Protein AF-A0A1I3EDR7-F1 (afdb_monomer_lite)

Radius of gyration: 19.46 Å; chains: 1; bounding box: 58×31×51 Å

Structure (mmCIF, N/CA/C/O backbone):
data_AF-A0A1I3EDR7-F1
#
_entry.id   AF-A0A1I3EDR7-F1
#
loop_
_atom_site.group_PDB
_atom_site.id
_atom_site.type_symbol
_atom_site.label_atom_id
_atom_site.label_alt_id
_atom_site.label_comp_id
_atom_site.label_asym_id
_atom_site.label_entity_id
_atom_site.label_seq_id
_atom_site.pdbx_PDB_ins_code
_atom_site.Cartn_x
_atom_site.Cartn_y
_atom_site.Cartn_z
_atom_site.occupancy
_atom_site.B_iso_or_equiv
_atom_site.auth_seq_id
_atom_site.auth_comp_id
_atom_site.auth_asym_id
_atom_site.auth_atom_id
_atom_site.pdbx_PDB_model_num
ATOM 1 N N . MET A 1 1 ? 21.079 -0.831 -17.944 1.00 84.12 1 MET A N 1
ATOM 2 C CA . MET A 1 1 ? 20.556 -0.040 -16.809 1.00 84.12 1 MET A CA 1
ATOM 3 C C . MET A 1 1 ? 20.987 -0.562 -15.441 1.00 84.12 1 MET A C 1
ATOM 5 O O . MET A 1 1 ? 21.478 0.228 -14.651 1.00 84.12 1 MET A O 1
ATOM 9 N N . GLN A 1 2 ? 20.833 -1.862 -15.149 1.00 81.38 2 GLN A N 1
ATOM 10 C CA . GLN A 1 2 ? 21.024 -2.435 -13.802 1.00 81.38 2 GLN A CA 1
ATOM 11 C C . GLN A 1 2 ? 22.364 -2.116 -13.119 1.00 81.38 2 GLN A C 1
ATOM 13 O O . GLN A 1 2 ? 22.417 -2.096 -11.897 1.00 81.38 2 GLN A O 1
ATOM 18 N N . GLU A 1 3 ? 23.450 -1.895 -13.860 1.00 84.94 3 GLU A N 1
ATOM 19 C CA . GLU A 1 3 ? 24.771 -1.556 -13.300 1.00 84.94 3 GLU A CA 1
ATOM 20 C C . GLU A 1 3 ? 24.940 -0.074 -12.936 1.00 84.94 3 GLU A C 1
ATOM 22 O O . GLU A 1 3 ? 25.808 0.244 -12.134 1.00 84.94 3 GLU A O 1
ATOM 27 N N . ALA A 1 4 ? 24.090 0.806 -13.471 1.00 86.38 4 ALA A N 1
ATOM 28 C CA . ALA A 1 4 ? 24.134 2.253 -13.246 1.00 86.38 4 ALA A CA 1
ATOM 29 C C . ALA A 1 4 ? 22.932 2.780 -12.435 1.00 86.38 4 ALA A C 1
ATOM 31 O O . ALA A 1 4 ? 22.877 3.955 -12.094 1.00 86.38 4 ALA A O 1
ATOM 32 N N . TYR A 1 5 ? 21.929 1.943 -12.154 1.00 83.25 5 TYR A N 1
ATOM 33 C CA . TYR A 1 5 ? 20.747 2.361 -11.397 1.00 83.25 5 TYR A CA 1
ATOM 34 C C . TYR A 1 5 ? 21.042 2.386 -9.885 1.00 83.25 5 TYR A C 1
ATOM 36 O O . TYR A 1 5 ? 21.710 1.465 -9.396 1.00 83.25 5 TYR A O 1
ATOM 44 N N . PRO A 1 6 ? 20.546 3.387 -9.128 1.00 81.69 6 PRO A N 1
ATOM 45 C CA . PRO A 1 6 ? 20.702 3.426 -7.676 1.00 81.69 6 PRO A CA 1
ATOM 46 C C . PRO A 1 6 ? 20.241 2.119 -6.998 1.00 81.69 6 PRO A C 1
ATOM 48 O O . PRO A 1 6 ? 19.341 1.451 -7.504 1.00 81.69 6 PRO A O 1
ATOM 51 N N . PRO A 1 7 ? 20.860 1.718 -5.872 1.00 81.19 7 PRO A N 1
ATOM 52 C CA . PRO A 1 7 ? 21.827 2.472 -5.067 1.00 81.19 7 PRO A CA 1
ATOM 53 C C . PRO A 1 7 ? 23.270 2.434 -5.600 1.00 81.19 7 PRO A C 1
ATOM 55 O O . PRO A 1 7 ? 24.180 2.930 -4.934 1.00 81.19 7 PRO A O 1
ATOM 58 N N . LYS A 1 8 ? 23.515 1.851 -6.784 1.00 84.88 8 LYS A N 1
ATOM 59 C CA . LYS A 1 8 ? 24.852 1.854 -7.391 1.00 84.88 8 LYS A CA 1
ATOM 60 C C . LYS A 1 8 ? 25.277 3.286 -7.705 1.00 84.88 8 LYS A C 1
ATOM 62 O O . LYS A 1 8 ? 24.498 4.076 -8.233 1.00 84.88 8 LYS A O 1
ATOM 67 N N . GLN A 1 9 ? 26.522 3.612 -7.371 1.00 83.50 9 GLN A N 1
ATOM 68 C CA . GLN A 1 9 ? 27.115 4.897 -7.716 1.00 83.50 9 GLN A CA 1
ATOM 69 C C . GLN A 1 9 ? 27.707 4.807 -9.120 1.00 83.50 9 GLN A C 1
ATOM 71 O O . GLN A 1 9 ? 28.580 3.983 -9.384 1.00 83.50 9 GLN A O 1
ATOM 76 N N . SER A 1 10 ? 27.239 5.672 -10.009 1.00 86.12 10 SER A N 1
ATOM 77 C CA . SER A 1 10 ? 27.768 5.844 -11.359 1.00 86.12 10 SER A CA 1
ATOM 78 C C . SER A 1 10 ? 27.900 7.328 -11.648 1.00 86.12 10 SER A C 1
ATOM 80 O O . SER A 1 10 ? 27.078 8.125 -11.187 1.00 86.12 10 SER A O 1
ATOM 82 N N . ASP A 1 11 ? 28.923 7.711 -12.409 1.00 92.06 11 ASP A N 1
ATOM 83 C CA . ASP A 1 11 ? 29.023 9.086 -12.874 1.00 92.06 11 ASP A CA 1
ATOM 84 C C . ASP A 1 11 ? 27.853 9.427 -13.816 1.00 92.06 11 ASP A C 1
ATOM 86 O O . ASP A 1 11 ? 27.177 8.561 -14.388 1.00 92.06 11 ASP A O 1
ATOM 90 N N . ARG A 1 12 ? 27.593 10.728 -13.957 1.00 90.81 12 ARG A N 1
ATOM 91 C CA . ARG A 1 12 ? 26.444 11.248 -14.705 1.00 90.81 12 ARG A CA 1
ATOM 92 C C . ARG A 1 12 ? 26.448 10.820 -16.174 1.00 90.81 12 ARG A C 1
ATOM 94 O O . ARG A 1 12 ? 25.377 10.609 -16.739 1.00 90.81 12 ARG A O 1
ATOM 101 N N . GLU A 1 13 ? 27.618 10.729 -16.798 1.00 94.12 13 GLU A N 1
ATOM 102 C CA . GLU A 1 13 ? 27.743 10.389 -18.214 1.00 94.12 13 GLU A CA 1
ATOM 103 C C . GLU A 1 13 ? 27.466 8.901 -18.439 1.00 94.12 13 GLU A C 1
ATOM 105 O O . GLU A 1 13 ? 26.665 8.547 -19.308 1.00 94.12 13 GLU A O 1
ATOM 110 N N . ALA A 1 14 ? 28.028 8.034 -17.595 1.00 92.19 14 ALA A N 1
ATOM 111 C CA . ALA A 1 14 ? 27.742 6.604 -17.619 1.00 92.19 14 ALA A CA 1
ATOM 112 C C . ALA A 1 14 ? 26.246 6.310 -17.409 1.00 92.19 14 ALA A C 1
ATOM 114 O O . ALA A 1 14 ? 25.665 5.508 -18.149 1.00 92.19 14 ALA A O 1
ATOM 115 N N . LEU A 1 15 ? 25.604 6.993 -16.452 1.00 91.75 15 LEU A N 1
ATOM 116 C CA . LEU A 1 15 ? 24.163 6.879 -16.213 1.00 91.75 15 LEU A CA 1
ATOM 117 C C . LEU A 1 15 ? 23.351 7.331 -17.432 1.00 91.75 15 LEU A C 1
ATOM 119 O O . LEU A 1 15 ? 22.445 6.618 -17.864 1.00 91.75 15 LEU A O 1
ATOM 123 N N . TRP A 1 16 ? 23.692 8.484 -18.014 1.00 93.44 16 TRP A N 1
ATOM 124 C CA . TRP A 1 16 ? 23.011 9.006 -19.198 1.00 93.44 16 TRP A CA 1
ATOM 125 C C . TRP A 1 16 ? 23.094 8.037 -20.381 1.00 93.44 16 TRP A C 1
ATOM 127 O O . TRP A 1 16 ? 22.080 7.714 -20.998 1.00 93.44 16 TRP A O 1
ATOM 137 N N . LEU A 1 17 ? 24.286 7.507 -20.661 1.00 94.69 17 LEU A N 1
ATOM 138 C CA . LEU A 1 17 ? 24.494 6.532 -21.728 1.00 94.69 17 LEU A CA 1
ATOM 139 C C . LEU A 1 17 ? 23.727 5.229 -21.472 1.00 94.69 17 LEU A C 1
ATOM 141 O O . LEU A 1 17 ? 23.157 4.651 -22.400 1.00 94.69 17 LEU A O 1
ATOM 145 N N . ALA A 1 18 ? 23.693 4.756 -20.224 1.00 94.12 18 ALA A N 1
ATOM 146 C CA . ALA A 1 18 ? 22.918 3.579 -19.852 1.00 94.12 18 ALA A CA 1
ATOM 147 C C . ALA A 1 18 ? 21.411 3.805 -20.039 1.00 94.12 18 ALA A C 1
ATOM 149 O O . ALA A 1 18 ? 20.733 2.913 -20.556 1.00 94.12 18 ALA A O 1
ATOM 150 N N . LEU A 1 19 ? 20.900 4.980 -19.664 1.00 93.31 19 LEU A N 1
ATOM 151 C CA . LEU A 1 19 ? 19.498 5.352 -19.833 1.00 93.31 19 LEU A CA 1
ATOM 152 C C . LEU A 1 19 ? 19.125 5.457 -21.314 1.00 93.31 19 LEU A C 1
ATOM 154 O O . LEU A 1 19 ? 18.176 4.806 -21.738 1.00 93.31 19 LEU A O 1
ATOM 158 N N . ALA A 1 20 ? 19.904 6.192 -22.111 1.00 95.62 20 ALA A N 1
ATOM 159 C CA . ALA A 1 20 ? 19.659 6.363 -23.542 1.00 95.62 20 ALA A CA 1
ATOM 160 C C . ALA A 1 20 ? 19.614 5.014 -24.279 1.00 95.62 20 ALA A C 1
ATOM 162 O O . ALA A 1 20 ? 18.681 4.755 -25.038 1.00 95.62 20 ALA A O 1
ATOM 163 N N . ARG A 1 21 ? 20.566 4.111 -23.992 1.00 96.12 21 ARG A N 1
ATOM 164 C CA . ARG A 1 21 ? 20.539 2.740 -24.530 1.00 96.12 21 ARG A CA 1
ATOM 165 C C . ARG A 1 21 ? 19.293 1.975 -24.096 1.00 96.12 21 ARG A C 1
ATOM 167 O O . ARG A 1 21 ? 18.716 1.261 -24.901 1.00 96.12 21 ARG A O 1
ATOM 174 N N . THR A 1 22 ? 18.888 2.111 -22.836 1.00 95.25 22 THR A N 1
ATOM 175 C CA . THR A 1 22 ? 17.715 1.404 -22.301 1.00 95.25 22 THR A CA 1
ATOM 176 C C . THR A 1 22 ? 16.432 1.886 -22.974 1.00 95.25 22 THR A C 1
ATOM 178 O O . THR A 1 22 ? 15.627 1.05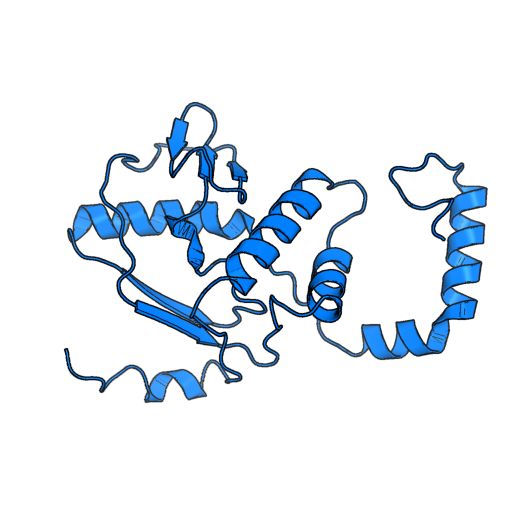7 -23.374 1.00 95.25 22 THR A O 1
ATOM 181 N N . ILE A 1 23 ? 16.266 3.198 -23.163 1.00 95.50 23 ILE A N 1
ATOM 182 C CA . ILE A 1 23 ? 15.095 3.762 -23.845 1.00 95.50 23 ILE A CA 1
ATOM 183 C C . ILE A 1 23 ? 14.992 3.213 -25.270 1.00 95.50 23 ILE A C 1
ATOM 185 O O . ILE A 1 23 ? 13.952 2.684 -25.638 1.00 95.50 23 ILE A O 1
ATOM 189 N N . VAL A 1 24 ? 16.086 3.251 -26.037 1.00 96.88 24 VAL A N 1
ATOM 190 C CA . VAL A 1 24 ? 16.096 2.738 -27.418 1.00 96.88 24 VAL A CA 1
ATOM 191 C C . VAL A 1 24 ? 15.833 1.229 -27.467 1.00 96.88 24 VAL A C 1
ATOM 193 O O . VAL A 1 24 ? 15.040 0.770 -28.282 1.00 96.88 24 VAL A O 1
ATOM 196 N N . SER A 1 25 ? 16.465 0.443 -26.590 1.00 97.38 25 SER A N 1
ATOM 197 C CA . SER A 1 25 ? 16.310 -1.019 -26.581 1.00 97.38 25 SER A CA 1
ATOM 198 C C . SER A 1 25 ? 14.942 -1.502 -26.088 1.00 97.38 25 SER A C 1
ATOM 200 O O . SER A 1 25 ? 14.591 -2.655 -26.331 1.00 97.38 25 SER A O 1
ATOM 202 N N . HIS A 1 26 ? 14.187 -0.659 -25.380 1.00 95.81 26 HIS A N 1
ATOM 203 C CA . HIS A 1 26 ? 12.898 -1.007 -24.776 1.00 95.81 26 HIS A CA 1
ATOM 204 C C . HIS A 1 26 ? 11.757 -0.085 -25.236 1.00 95.81 26 HIS A C 1
ATOM 206 O O . HIS A 1 26 ? 10.751 0.018 -24.539 1.00 95.81 26 HIS A O 1
ATOM 212 N N . ASP A 1 27 ? 11.895 0.556 -26.400 1.00 96.19 27 ASP A N 1
ATOM 213 C CA . ASP A 1 27 ? 10.964 1.573 -26.912 1.00 96.19 27 ASP A CA 1
ATOM 214 C C . ASP A 1 27 ? 9.501 1.103 -26.914 1.00 96.19 27 ASP A C 1
ATOM 216 O O . ASP A 1 27 ? 8.665 1.718 -26.260 1.00 96.19 27 ASP A O 1
ATOM 220 N N . ALA A 1 28 ? 9.209 -0.050 -27.528 1.00 96.38 28 ALA A N 1
ATOM 221 C CA . ALA A 1 28 ? 7.850 -0.600 -27.580 1.00 96.38 28 ALA A CA 1
ATOM 222 C C . ALA A 1 28 ? 7.259 -0.864 -26.182 1.00 96.38 28 ALA A C 1
ATOM 224 O O . ALA A 1 28 ? 6.120 -0.504 -25.908 1.00 96.38 28 ALA A O 1
ATOM 225 N N . PHE A 1 29 ? 8.053 -1.432 -25.267 1.00 93.88 29 PHE A N 1
ATOM 226 C CA . PHE A 1 29 ? 7.605 -1.670 -23.893 1.00 93.88 29 PHE A CA 1
ATOM 227 C C . PHE A 1 29 ? 7.302 -0.359 -23.163 1.00 93.88 29 PHE A C 1
ATOM 229 O O . PHE A 1 29 ? 6.289 -0.259 -22.479 1.00 93.88 29 PHE A O 1
ATOM 236 N N . LEU A 1 30 ? 8.184 0.638 -23.283 1.00 94.00 30 LEU A N 1
ATOM 237 C CA . LEU A 1 30 ? 8.003 1.931 -22.627 1.00 94.00 30 LEU A CA 1
ATOM 238 C C . LEU A 1 30 ? 6.810 2.685 -23.214 1.00 94.00 30 LEU A C 1
ATOM 240 O O . LEU A 1 30 ? 6.052 3.277 -22.453 1.00 94.00 30 LEU A O 1
ATOM 244 N N . HIS A 1 31 ? 6.621 2.630 -24.531 1.00 93.69 31 HIS A N 1
ATOM 245 C CA . HIS A 1 31 ? 5.466 3.203 -25.211 1.00 93.69 31 HIS A CA 1
ATOM 246 C C . HIS A 1 31 ? 4.158 2.616 -24.669 1.00 93.69 31 HIS A C 1
ATOM 248 O O . HIS A 1 31 ? 3.335 3.360 -24.140 1.00 93.69 31 HIS A O 1
ATOM 254 N N . ASP A 1 32 ? 4.022 1.287 -24.690 1.00 93.00 32 ASP A N 1
ATOM 255 C CA . ASP A 1 32 ? 2.831 0.592 -24.191 1.00 93.00 32 ASP A CA 1
ATOM 256 C C . ASP A 1 32 ? 2.609 0.837 -22.689 1.00 93.00 32 ASP A C 1
ATOM 258 O O . ASP A 1 32 ? 1.481 0.965 -22.215 1.00 93.00 32 ASP A O 1
ATOM 262 N N . TYR A 1 33 ? 3.690 0.909 -21.906 1.00 91.00 33 TYR A N 1
ATOM 263 C CA . TYR A 1 33 ? 3.607 1.169 -20.471 1.00 91.00 33 TYR A CA 1
ATOM 264 C C . TYR A 1 33 ? 3.071 2.575 -20.168 1.00 91.00 33 TYR A C 1
ATOM 266 O O . TYR A 1 33 ? 2.249 2.744 -19.260 1.00 91.00 33 TYR A O 1
ATOM 274 N N . LEU A 1 34 ? 3.523 3.574 -20.933 1.00 91.31 34 LEU A N 1
ATOM 275 C CA . LEU A 1 34 ? 3.137 4.979 -20.790 1.00 91.31 34 LEU A CA 1
ATOM 276 C C . LEU A 1 34 ? 1.719 5.281 -21.300 1.00 91.31 34 LEU A C 1
ATOM 278 O O . LEU A 1 34 ? 1.200 6.352 -20.993 1.00 91.31 34 LEU A O 1
ATOM 282 N N . ASP A 1 35 ? 1.078 4.348 -22.008 1.00 91.44 35 ASP A N 1
ATOM 283 C CA . ASP A 1 35 ? -0.315 4.472 -22.467 1.00 91.44 35 ASP A CA 1
ATOM 284 C C . ASP A 1 35 ? -1.345 4.265 -21.333 1.00 91.44 35 ASP A C 1
ATOM 286 O O . ASP A 1 35 ? -2.546 4.477 -21.495 1.00 91.44 35 ASP A O 1
ATOM 290 N N . SER A 1 36 ? -0.883 3.876 -20.138 1.00 86.75 36 SER A N 1
ATOM 291 C CA . SER A 1 36 ? -1.725 3.711 -18.950 1.00 86.75 36 SER A CA 1
ATOM 292 C C . SER A 1 36 ? -1.561 4.852 -17.942 1.00 86.75 36 SER A C 1
ATOM 294 O O . SER A 1 36 ? -0.461 5.356 -17.703 1.00 86.75 36 SER A O 1
ATOM 296 N N . ALA A 1 37 ? -2.669 5.253 -17.310 1.00 88.38 37 ALA A N 1
ATOM 297 C CA . ALA A 1 37 ? -2.650 6.280 -16.273 1.00 88.38 37 ALA A CA 1
ATOM 298 C C . ALA A 1 37 ? -1.830 5.822 -15.045 1.00 88.38 37 ALA A C 1
ATOM 300 O O . ALA A 1 37 ? -1.979 4.676 -14.609 1.00 88.38 37 ALA A O 1
ATOM 301 N N . PRO A 1 38 ? -1.012 6.699 -14.430 1.00 88.81 38 PRO A N 1
ATOM 302 C CA . PRO A 1 38 ? -0.258 6.345 -13.231 1.00 88.81 38 PRO A CA 1
ATOM 303 C C . PRO A 1 38 ? -1.154 5.945 -12.051 1.00 88.81 38 PRO A C 1
ATOM 305 O O . PRO A 1 38 ? -2.090 6.664 -11.702 1.00 88.81 38 PRO A O 1
ATOM 308 N N . GLN A 1 39 ? -0.802 4.855 -11.365 1.00 88.69 39 GLN A N 1
ATOM 309 C CA . GLN A 1 39 ? -1.467 4.401 -10.137 1.00 88.69 39 GLN A CA 1
ATOM 310 C C . GLN A 1 39 ? -0.481 4.419 -8.960 1.00 88.69 39 GLN A C 1
ATOM 312 O O . GLN A 1 39 ? 0.291 3.489 -8.738 1.00 88.69 39 GLN A O 1
ATOM 317 N N . THR A 1 40 ? -0.499 5.516 -8.198 1.00 80.06 40 THR A N 1
ATOM 318 C CA . THR A 1 40 ? 0.418 5.760 -7.071 1.00 80.06 40 THR A CA 1
ATOM 319 C C . THR A 1 40 ? -0.238 5.361 -5.742 1.00 80.06 40 THR A C 1
ATOM 321 O O . THR A 1 40 ? -0.843 6.176 -5.032 1.00 80.06 40 THR A O 1
ATOM 324 N N . ASN A 1 41 ? -0.169 4.072 -5.403 1.00 86.25 41 ASN A N 1
ATOM 325 C CA . ASN A 1 41 ? -0.751 3.538 -4.170 1.00 86.25 41 ASN A CA 1
ATOM 326 C C . ASN A 1 41 ? 0.120 3.868 -2.934 1.00 86.25 41 ASN A C 1
ATOM 328 O O . ASN A 1 41 ? 0.874 3.037 -2.441 1.00 86.25 41 ASN A O 1
ATOM 332 N N . GLU A 1 42 ? 0.084 5.125 -2.470 1.00 94.00 42 GLU A N 1
ATOM 333 C CA . GLU A 1 42 ? 0.893 5.610 -1.341 1.00 94.00 42 GLU A CA 1
ATOM 334 C C . GLU A 1 42 ? 0.412 5.038 0.001 1.00 94.00 42 GLU A C 1
ATOM 336 O O . GLU A 1 42 ? -0.561 5.527 0.579 1.00 94.00 42 GLU A O 1
ATOM 341 N N . VAL A 1 43 ? 1.155 4.063 0.529 1.00 97.25 43 VAL A N 1
ATOM 342 C CA . VAL A 1 43 ? 0.866 3.372 1.799 1.00 97.25 43 VAL A CA 1
ATOM 343 C C . VAL A 1 43 ? 0.862 4.324 3.000 1.00 97.25 43 VAL A C 1
ATOM 345 O O . VAL A 1 43 ? 0.070 4.158 3.924 1.00 97.25 43 VAL A O 1
ATOM 348 N N . ARG A 1 44 ? 1.677 5.391 3.002 1.00 95.38 44 ARG A N 1
ATOM 349 C CA . ARG A 1 44 ? 1.718 6.333 4.141 1.00 95.38 44 ARG A CA 1
ATOM 350 C C . ARG A 1 44 ? 0.435 7.149 4.313 1.00 95.38 44 ARG A C 1
ATOM 352 O O . ARG A 1 44 ? 0.247 7.743 5.374 1.00 95.38 44 ARG A O 1
ATOM 359 N N . ARG A 1 45 ? -0.494 7.139 3.342 1.00 95.31 45 ARG A N 1
ATOM 360 C CA . ARG A 1 45 ? -1.852 7.689 3.545 1.00 95.31 45 ARG A CA 1
ATOM 361 C C . ARG A 1 45 ? -2.561 7.015 4.721 1.00 95.31 45 ARG A C 1
ATOM 363 O O . ARG A 1 45 ? -3.357 7.665 5.399 1.00 95.31 45 ARG A O 1
ATOM 370 N N . SER A 1 46 ? -2.190 5.775 5.033 1.00 97.00 46 SER A N 1
ATOM 371 C CA . SER A 1 46 ? -2.654 5.051 6.213 1.00 97.00 46 SER A CA 1
ATOM 372 C C . SER A 1 46 ? -2.400 5.789 7.539 1.00 97.00 46 SER A C 1
ATOM 374 O O . SER A 1 46 ? -3.194 5.637 8.459 1.00 97.00 46 SER A O 1
ATOM 376 N N . SER A 1 47 ? -1.398 6.678 7.654 1.00 94.81 47 SER A N 1
ATOM 377 C CA . SER A 1 47 ? -1.231 7.515 8.861 1.00 94.81 47 SER A CA 1
ATOM 378 C C . SER A 1 47 ? -2.423 8.443 9.106 1.00 94.81 47 SER A C 1
ATOM 380 O O . SER A 1 47 ? -2.859 8.609 10.245 1.00 94.81 47 SER A O 1
ATOM 382 N N . ALA A 1 48 ? -2.979 9.035 8.046 1.00 93.50 48 ALA A N 1
ATOM 383 C CA . ALA A 1 48 ? -4.167 9.877 8.154 1.00 93.50 48 ALA A CA 1
ATOM 384 C C . ALA A 1 48 ? -5.422 9.035 8.438 1.00 93.50 48 ALA A C 1
ATOM 386 O O . ALA A 1 48 ? -6.253 9.436 9.256 1.00 93.50 48 ALA A O 1
ATOM 387 N N . LEU A 1 49 ? -5.526 7.852 7.816 1.00 96.06 49 LEU A N 1
ATOM 388 C CA . LEU A 1 49 ? -6.619 6.904 8.061 1.00 96.06 49 LEU A CA 1
ATOM 389 C C . LEU A 1 49 ? -6.633 6.423 9.513 1.00 96.06 49 LEU A C 1
ATOM 391 O O . LEU A 1 49 ? -7.692 6.427 10.135 1.00 96.06 49 LEU A O 1
ATOM 395 N N . LEU A 1 50 ? -5.466 6.107 10.086 1.00 96.44 50 LEU A N 1
ATOM 396 C CA . LEU A 1 50 ? -5.324 5.777 11.503 1.00 96.44 50 LEU A CA 1
ATOM 397 C C . LEU A 1 50 ? -5.865 6.904 12.385 1.00 96.44 50 LEU A C 1
ATOM 399 O O . LEU A 1 50 ? -6.670 6.659 13.283 1.00 96.44 50 LEU A O 1
ATOM 403 N N . GLY A 1 51 ? -5.451 8.143 12.110 1.00 95.06 51 GLY A N 1
ATOM 404 C CA . GLY A 1 51 ? -5.903 9.311 12.857 1.00 95.06 51 GLY A CA 1
ATOM 405 C C . GLY A 1 51 ? -7.419 9.487 12.833 1.00 95.06 51 GLY A C 1
ATOM 406 O O . GLY A 1 51 ? -8.046 9.593 13.889 1.00 95.06 51 GLY A O 1
ATOM 407 N N . GLY A 1 52 ? -8.013 9.472 11.637 1.00 95.31 52 GLY A N 1
ATOM 408 C CA . GLY A 1 52 ? -9.463 9.565 11.464 1.00 95.31 52 GLY A CA 1
ATOM 409 C C . GLY A 1 52 ? -10.206 8.392 12.105 1.00 95.31 52 GLY A C 1
ATOM 410 O O . GLY A 1 52 ? -11.187 8.598 12.818 1.00 95.31 52 GLY A O 1
ATOM 411 N N . GLY A 1 53 ? -9.700 7.171 11.925 1.00 96.88 53 GLY A N 1
ATOM 412 C CA . GLY A 1 53 ? -10.272 5.953 12.487 1.00 96.88 53 GLY A CA 1
ATOM 413 C C . GLY A 1 53 ? -10.312 5.967 14.013 1.00 96.88 53 GLY A C 1
ATOM 414 O O . GLY A 1 53 ? -11.354 5.674 14.591 1.00 96.88 53 GLY A O 1
ATOM 415 N N . LEU A 1 54 ? -9.228 6.386 14.674 1.00 96.81 54 LEU A N 1
ATOM 416 C CA . LEU A 1 54 ? -9.181 6.522 16.135 1.00 96.81 54 LEU A CA 1
ATOM 417 C C . LEU A 1 54 ? -10.144 7.598 16.656 1.00 96.81 54 LEU A C 1
ATOM 419 O O . LEU A 1 54 ? -10.745 7.420 17.714 1.00 96.81 54 LEU A O 1
ATOM 423 N N . ILE A 1 55 ? -10.308 8.709 15.929 1.00 95.94 55 ILE A N 1
ATOM 424 C CA . ILE A 1 55 ? -11.268 9.762 16.294 1.00 95.94 55 ILE A CA 1
ATOM 425 C C . ILE A 1 55 ? -12.701 9.220 16.231 1.00 95.94 55 ILE A C 1
ATOM 427 O O . ILE A 1 55 ? -13.448 9.375 17.195 1.00 95.94 55 ILE A O 1
ATOM 431 N N . ILE A 1 56 ? -13.063 8.544 15.137 1.00 96.62 56 ILE A N 1
ATOM 432 C CA . ILE A 1 56 ? -14.396 7.956 14.943 1.00 96.62 56 ILE A CA 1
ATOM 433 C C . ILE A 1 56 ? -14.653 6.852 15.978 1.00 96.62 56 ILE A C 1
ATOM 435 O O . ILE A 1 56 ? -15.683 6.861 16.648 1.00 96.62 56 ILE A O 1
ATOM 439 N N . ALA A 1 57 ? -13.707 5.928 16.161 1.00 96.94 57 ALA A N 1
ATOM 440 C CA . ALA A 1 57 ? -13.841 4.833 17.118 1.00 96.94 57 ALA A CA 1
ATOM 441 C C . ALA A 1 57 ? -13.999 5.342 18.557 1.00 96.94 57 ALA A C 1
ATOM 443 O O . ALA A 1 57 ? -14.788 4.794 19.321 1.00 96.94 57 ALA A O 1
ATOM 444 N N . ARG A 1 58 ? -13.304 6.426 18.924 1.00 95.88 58 ARG A N 1
ATOM 445 C CA . ARG A 1 58 ? -13.459 7.063 20.236 1.00 95.88 58 ARG A CA 1
ATOM 446 C C . ARG A 1 58 ? -14.849 7.664 20.423 1.00 95.88 58 ARG A C 1
ATOM 448 O O . ARG A 1 58 ? -15.385 7.580 21.523 1.00 95.88 58 ARG A O 1
ATOM 455 N N . GLU A 1 59 ? -15.373 8.320 19.393 1.00 96.94 59 GLU A N 1
ATOM 456 C CA . GLU A 1 59 ? -16.660 9.014 19.459 1.00 96.94 59 GLU A CA 1
ATOM 457 C C . GLU A 1 59 ? -17.825 8.027 19.573 1.00 96.94 59 GLU A C 1
ATOM 459 O O . GLU A 1 59 ? -18.725 8.218 20.387 1.00 96.94 59 GLU A O 1
ATOM 464 N N . PHE A 1 60 ? -17.792 6.948 18.788 1.00 97.12 60 PHE A N 1
ATOM 465 C CA . PHE A 1 60 ? -18.931 6.036 18.665 1.00 97.12 60 PHE A CA 1
ATOM 466 C C . PHE A 1 60 ? -18.761 4.711 19.411 1.00 97.12 60 PHE A C 1
ATOM 468 O O . PHE A 1 60 ? -19.755 4.053 19.700 1.00 97.12 60 PHE A O 1
ATOM 475 N N . GLY A 1 61 ? -17.530 4.287 19.715 1.00 96.38 61 GLY A N 1
ATOM 476 C CA . GLY A 1 61 ? -17.261 2.994 20.355 1.00 96.38 61 GLY A CA 1
ATOM 477 C C . GLY A 1 61 ? -17.626 1.780 19.491 1.00 96.38 61 GLY A C 1
ATOM 478 O O . GLY A 1 61 ? -17.851 0.697 20.028 1.00 96.38 61 GLY A O 1
ATOM 479 N N . LEU A 1 62 ? -17.716 1.952 18.167 1.00 96.75 62 LEU A N 1
ATOM 480 C CA . LEU A 1 62 ? -18.134 0.922 17.213 1.00 96.75 62 LEU A CA 1
ATOM 481 C C . LEU A 1 62 ? -17.007 0.567 16.229 1.00 96.75 62 LEU A C 1
ATOM 483 O O . LEU A 1 62 ? -16.210 1.441 15.876 1.00 96.75 62 LEU A O 1
ATOM 487 N N . PRO A 1 63 ? -16.956 -0.684 15.730 1.00 97.19 63 PRO A N 1
ATOM 488 C CA . PRO A 1 63 ? -16.077 -1.049 14.624 1.00 97.19 63 PRO A CA 1
ATOM 489 C C . PRO A 1 63 ? -16.394 -0.263 13.346 1.00 97.19 63 PRO A C 1
ATOM 491 O O . PRO A 1 63 ? -17.553 0.020 13.045 1.00 97.19 63 PRO A O 1
ATOM 494 N N . LEU A 1 64 ? -15.368 0.020 12.547 1.00 97.06 64 LEU A N 1
ATOM 495 C CA . LEU A 1 64 ? -15.513 0.701 11.264 1.00 97.06 64 LEU A CA 1
ATOM 496 C C . LEU A 1 64 ? -15.987 -0.255 10.158 1.00 97.06 64 LEU A C 1
ATOM 498 O O . LEU A 1 64 ? -15.644 -1.441 10.136 1.00 97.06 64 LEU A O 1
ATOM 502 N N . SER A 1 65 ? -16.723 0.296 9.194 1.00 95.62 65 SER A N 1
ATOM 503 C CA . SER A 1 65 ? -16.992 -0.322 7.894 1.00 95.62 65 SER A CA 1
ATOM 504 C C . SER A 1 65 ? -16.338 0.538 6.817 1.00 95.62 65 SER A C 1
ATOM 506 O O . SER A 1 65 ? -16.664 1.718 6.703 1.00 95.62 65 SER A O 1
ATOM 508 N N . LEU A 1 66 ? -15.401 -0.031 6.058 1.00 94.56 66 LEU A N 1
ATOM 509 C CA . LEU A 1 66 ? -14.583 0.704 5.093 1.00 94.56 66 LEU A CA 1
ATOM 510 C C . LEU A 1 66 ? -15.058 0.483 3.656 1.00 94.56 66 LEU A C 1
ATOM 512 O O . LEU A 1 66 ? -15.303 -0.656 3.250 1.00 94.56 66 LEU A O 1
ATOM 516 N N . LEU A 1 67 ? -15.101 1.582 2.900 1.00 93.69 67 LEU A N 1
ATOM 517 C CA . LEU A 1 67 ? -15.099 1.604 1.441 1.00 93.69 67 LEU A CA 1
ATOM 518 C C . LEU A 1 67 ? -13.892 2.398 0.969 1.00 93.69 67 LEU A C 1
ATOM 520 O O . LEU A 1 67 ? -13.806 3.591 1.263 1.00 93.69 67 LEU A O 1
ATOM 524 N N . GLU A 1 68 ? -13.003 1.775 0.209 1.00 94.38 68 GLU A N 1
ATOM 525 C CA . GLU A 1 68 ? -11.947 2.502 -0.495 1.00 94.38 68 GLU A CA 1
ATOM 526 C C . GLU A 1 68 ? -12.265 2.557 -1.991 1.00 94.38 68 GLU A C 1
ATOM 528 O O . GLU A 1 68 ? -12.363 1.527 -2.653 1.00 94.38 68 GLU A O 1
ATOM 533 N N . ILE A 1 69 ? -12.457 3.766 -2.518 1.00 93.75 69 ILE A N 1
ATOM 534 C CA . ILE A 1 69 ? -12.699 4.014 -3.943 1.00 93.75 69 ILE A CA 1
ATOM 535 C C . ILE A 1 69 ? -11.378 4.429 -4.586 1.00 93.75 69 ILE A C 1
ATOM 537 O O . ILE A 1 69 ? -10.708 5.328 -4.078 1.00 93.75 69 ILE A O 1
ATOM 541 N N . GLY A 1 70 ? -11.028 3.812 -5.713 1.00 93.25 70 GLY A N 1
ATOM 542 C CA . GLY A 1 70 ? -9.715 3.998 -6.333 1.00 93.25 70 GLY A CA 1
ATOM 543 C C . GLY A 1 70 ? -8.610 3.322 -5.520 1.00 93.25 70 GLY A C 1
ATOM 544 O O . GLY A 1 70 ? -7.531 3.887 -5.338 1.00 93.25 70 GLY A O 1
ATOM 545 N N . ALA A 1 71 ? -8.909 2.145 -4.963 1.00 95.31 71 ALA A N 1
ATOM 546 C CA . ALA A 1 71 ? -8.031 1.457 -4.022 1.00 95.31 71 ALA A CA 1
ATOM 547 C C . ALA A 1 71 ? -6.772 0.862 -4.676 1.00 95.31 71 ALA A C 1
ATOM 549 O O . ALA A 1 71 ? -5.858 0.426 -3.970 1.00 95.31 71 ALA A O 1
ATOM 550 N N . SER A 1 72 ? -6.690 0.832 -6.010 1.00 96.00 72 SER A N 1
ATOM 551 C CA . SER A 1 72 ? -5.593 0.232 -6.768 1.00 96.00 72 SER A CA 1
ATOM 552 C C . SER A 1 72 ? -5.331 -1.216 -6.313 1.00 96.00 72 SER A C 1
ATOM 554 O O . SER A 1 72 ? -6.186 -2.074 -6.507 1.00 96.00 72 SER A O 1
ATOM 556 N N . ALA A 1 73 ? -4.182 -1.492 -5.688 1.00 96.44 73 ALA A N 1
ATOM 557 C CA . ALA A 1 73 ? -3.828 -2.796 -5.107 1.00 96.44 73 ALA A CA 1
ATOM 558 C C . ALA A 1 73 ? -4.387 -3.046 -3.684 1.00 96.44 73 ALA A C 1
ATOM 560 O O . ALA A 1 73 ? -4.070 -4.052 -3.059 1.00 96.44 73 ALA A O 1
ATOM 561 N N . GLY A 1 74 ? -5.174 -2.122 -3.125 1.00 96.69 74 GLY A N 1
ATOM 562 C CA . GLY A 1 74 ? -5.792 -2.259 -1.800 1.00 96.69 74 GLY A CA 1
ATOM 563 C C . GLY A 1 74 ? -4.825 -2.139 -0.616 1.00 96.69 74 GLY A C 1
ATOM 564 O O . GLY A 1 74 ? -5.134 -2.614 0.476 1.00 96.69 74 GLY A O 1
ATOM 565 N N . LEU A 1 75 ? -3.660 -1.507 -0.802 1.00 97.88 75 LEU A N 1
ATOM 566 C CA . LEU A 1 75 ? -2.590 -1.455 0.205 1.00 97.88 75 LEU A CA 1
ATOM 567 C C . LEU A 1 75 ? -2.940 -0.648 1.467 1.00 97.88 75 LEU A C 1
ATOM 569 O O . LEU A 1 75 ? -2.231 -0.762 2.459 1.00 97.88 75 LEU A O 1
ATOM 573 N N . ASN A 1 76 ? -4.001 0.164 1.469 1.00 97.75 76 ASN A N 1
ATOM 574 C CA . ASN A 1 76 ? -4.439 0.913 2.657 1.00 97.75 76 ASN A CA 1
ATOM 575 C C . ASN A 1 76 ? -5.621 0.250 3.394 1.00 97.75 76 ASN A C 1
ATOM 577 O O . ASN A 1 76 ? -5.997 0.700 4.476 1.00 97.75 76 ASN A O 1
ATOM 581 N N . LEU A 1 77 ? -6.177 -0.855 2.879 1.00 97.31 77 LEU A N 1
ATOM 582 C CA . LEU A 1 77 ? -7.331 -1.536 3.487 1.00 97.31 77 LEU A CA 1
ATOM 583 C C . LEU A 1 77 ? -7.032 -2.166 4.852 1.00 97.31 77 LEU A C 1
ATOM 585 O O . LEU A 1 77 ? -7.954 -2.425 5.626 1.00 97.31 77 LEU A O 1
ATOM 589 N N . GLY A 1 78 ? -5.757 -2.434 5.130 1.00 96.56 78 GLY A N 1
ATOM 590 C CA . GLY A 1 78 ? -5.275 -2.953 6.406 1.00 96.56 78 GLY A CA 1
ATOM 591 C C . GLY A 1 78 ? -4.700 -1.893 7.335 1.00 96.56 78 GLY A C 1
ATOM 592 O O . GLY A 1 78 ? -3.918 -2.256 8.208 1.00 96.56 78 GLY A O 1
ATOM 593 N N . PHE A 1 79 ? -5.008 -0.603 7.143 1.00 97.81 79 PHE A N 1
ATOM 594 C CA . PHE A 1 79 ? -4.333 0.476 7.871 1.00 97.81 79 PHE A CA 1
ATOM 595 C C . PHE A 1 79 ? -4.319 0.256 9.393 1.00 97.81 79 PHE A C 1
ATOM 597 O O . PHE A 1 79 ? -3.314 0.517 10.044 1.00 97.81 79 PHE A O 1
ATOM 604 N N . GLU A 1 80 ? -5.386 -0.261 9.997 1.00 97.00 80 GLU A N 1
ATOM 605 C CA . GLU A 1 80 ? -5.459 -0.475 11.445 1.00 97.00 80 GLU A CA 1
ATOM 606 C C . GLU A 1 80 ? -4.576 -1.626 11.959 1.00 97.00 80 GLU A C 1
ATOM 608 O O . GLU A 1 80 ? -4.384 -1.739 13.170 1.00 97.00 80 GLU A O 1
ATOM 613 N N . GLN A 1 81 ? -4.048 -2.463 11.061 1.00 97.25 81 GLN A N 1
ATOM 614 C CA . GLN A 1 81 ? -3.172 -3.602 11.358 1.00 97.25 81 GLN A CA 1
ATOM 615 C C . GLN A 1 81 ? -1.683 -3.305 11.137 1.00 97.25 81 GLN A C 1
ATOM 617 O O . GLN A 1 81 ? -0.846 -4.134 11.484 1.00 97.25 81 GLN A O 1
ATOM 622 N N . TYR A 1 82 ? -1.336 -2.136 10.597 1.00 98.06 82 TYR A N 1
ATOM 623 C CA . TYR A 1 82 ? 0.060 -1.737 10.404 1.00 98.06 82 TYR A CA 1
ATOM 624 C C . TYR A 1 82 ? 0.704 -1.225 11.693 1.00 98.06 82 TYR A C 1
ATOM 626 O O . TYR A 1 82 ? 0.020 -0.818 12.637 1.00 98.06 82 TYR A O 1
ATOM 634 N N . HIS A 1 83 ? 2.037 -1.215 11.716 1.00 98.00 83 HIS A N 1
ATOM 635 C CA . HIS A 1 83 ? 2.803 -0.554 12.764 1.00 98.00 83 HIS A CA 1
ATOM 636 C C . HIS A 1 83 ? 3.083 0.896 12.379 1.00 98.00 83 HIS A C 1
ATOM 638 O O . HIS A 1 83 ? 3.435 1.195 11.237 1.00 98.00 83 HIS A O 1
ATOM 644 N N . TYR A 1 84 ? 2.962 1.799 13.347 1.00 97.00 84 TYR A N 1
ATOM 645 C CA . TYR A 1 84 ? 3.174 3.224 13.148 1.00 97.00 84 TYR A CA 1
ATOM 646 C C . TYR A 1 84 ? 4.167 3.768 14.158 1.00 97.00 84 TYR A C 1
ATOM 648 O O . TYR A 1 84 ? 3.958 3.644 15.363 1.00 97.00 84 TYR A O 1
ATOM 656 N N . GLU A 1 85 ? 5.174 4.472 13.653 1.00 95.19 85 GLU A N 1
ATOM 657 C CA . GLU A 1 85 ? 6.070 5.321 14.434 1.00 95.19 85 GLU A CA 1
ATOM 658 C C . GLU A 1 85 ? 5.671 6.783 14.170 1.00 95.19 85 GLU A C 1
ATOM 660 O O . GLU A 1 85 ? 5.894 7.321 13.083 1.00 95.19 85 GLU A O 1
ATOM 665 N N . LEU A 1 86 ? 5.029 7.422 15.151 1.00 92.62 86 LEU A N 1
ATOM 666 C CA . LEU A 1 86 ? 4.386 8.739 15.048 1.00 92.62 86 LEU A CA 1
ATOM 667 C C . LEU A 1 86 ? 5.201 9.827 15.767 1.00 92.62 86 LEU A C 1
ATOM 669 O O . LEU A 1 86 ? 4.670 10.616 16.552 1.00 92.62 86 LEU A O 1
ATOM 673 N N . GLY A 1 87 ? 6.516 9.842 15.551 1.00 89.06 87 GLY A N 1
ATOM 674 C CA . GLY A 1 87 ? 7.451 10.680 16.302 1.00 89.06 87 GLY A CA 1
ATOM 675 C C . GLY A 1 87 ? 7.778 10.061 17.661 1.00 89.06 87 GLY A C 1
ATOM 676 O O . GLY A 1 87 ? 8.504 9.078 17.732 1.00 89.06 87 GLY A O 1
ATOM 677 N N . THR A 1 88 ? 7.258 10.628 18.751 1.00 88.31 88 THR A N 1
ATOM 678 C CA . THR A 1 88 ? 7.509 10.131 20.122 1.00 88.31 88 THR A CA 1
ATOM 679 C C . THR A 1 88 ? 6.518 9.064 20.585 1.00 88.31 88 THR A C 1
ATOM 681 O O . THR A 1 88 ? 6.612 8.583 21.713 1.00 88.31 88 THR A O 1
ATOM 684 N N . ALA A 1 89 ? 5.555 8.706 19.738 1.00 91.44 89 ALA A N 1
ATOM 685 C CA . ALA A 1 89 ? 4.514 7.737 20.037 1.00 91.44 89 ALA A CA 1
ATOM 686 C C . ALA A 1 89 ? 4.475 6.628 18.982 1.00 91.44 89 ALA A C 1
ATOM 688 O O . ALA A 1 89 ? 4.971 6.805 17.870 1.00 91.44 89 ALA A O 1
ATOM 689 N N . ALA A 1 90 ? 3.853 5.501 19.321 1.00 93.94 90 ALA A N 1
ATOM 690 C CA . ALA A 1 90 ? 3.680 4.378 18.410 1.00 93.94 90 ALA A CA 1
ATOM 691 C C . ALA A 1 90 ? 2.275 3.774 18.521 1.00 93.94 90 ALA A C 1
ATOM 693 O O . ALA A 1 90 ? 1.607 3.916 19.549 1.00 93.94 90 ALA A O 1
ATOM 694 N N . TYR A 1 91 ? 1.834 3.109 17.455 1.00 96.00 91 TYR A N 1
ATOM 695 C CA . TYR A 1 91 ? 0.561 2.389 17.388 1.00 96.00 91 TYR A CA 1
ATOM 696 C C . TYR A 1 91 ? 0.723 1.080 16.602 1.00 96.00 91 TYR A C 1
ATOM 698 O O . TYR A 1 91 ? 1.552 0.995 15.697 1.00 96.00 91 TYR A O 1
ATOM 706 N N . GLY A 1 92 ? -0.101 0.080 16.920 1.00 95.56 92 GLY A N 1
ATOM 707 C CA . GLY A 1 92 ? -0.127 -1.209 16.225 1.00 95.56 92 GLY A CA 1
ATOM 708 C C . GLY A 1 92 ? 0.848 -2.234 16.805 1.00 95.56 92 GLY A C 1
ATOM 709 O O . GLY A 1 92 ? 1.587 -1.951 17.749 1.00 95.56 92 GLY A O 1
ATOM 710 N N . GLN A 1 93 ? 0.825 -3.445 16.247 1.00 92.69 93 GLN A N 1
ATOM 711 C CA . GLN A 1 93 ? 1.688 -4.541 16.690 1.00 92.69 93 GLN A CA 1
ATOM 712 C C . GLN A 1 93 ? 3.130 -4.314 16.230 1.00 92.69 93 GLN A C 1
ATOM 714 O O . GLN A 1 93 ? 3.362 -3.934 15.086 1.00 92.69 93 GLN A O 1
ATOM 719 N N . ALA A 1 94 ? 4.098 -4.543 17.118 1.00 91.38 94 ALA A N 1
ATOM 720 C CA . ALA A 1 94 ? 5.512 -4.286 16.834 1.00 91.38 94 ALA A CA 1
ATOM 721 C C . ALA A 1 94 ? 6.127 -5.263 15.811 1.00 91.38 94 ALA A C 1
ATOM 723 O O . ALA A 1 94 ? 7.195 -4.985 15.276 1.00 91.38 94 ALA A O 1
ATOM 724 N N . ASP A 1 95 ? 5.475 -6.398 15.552 1.00 93.25 95 ASP A N 1
ATOM 725 C CA . ASP A 1 95 ? 5.900 -7.429 14.601 1.00 93.25 95 ASP A CA 1
ATOM 726 C C . ASP A 1 95 ? 5.270 -7.278 13.204 1.00 93.25 95 ASP A C 1
ATOM 728 O O . ASP A 1 95 ? 5.577 -8.065 12.308 1.00 93.25 95 ASP A O 1
ATOM 732 N N . SER A 1 96 ? 4.429 -6.260 12.979 1.00 95.81 96 SER A N 1
ATOM 733 C CA . SER A 1 96 ? 3.926 -5.956 11.636 1.00 95.81 96 SER A CA 1
ATOM 734 C C . SER A 1 96 ? 5.084 -5.585 10.709 1.00 95.81 96 SER A C 1
ATOM 736 O O . SER A 1 96 ? 5.798 -4.610 10.945 1.00 95.81 96 SER A O 1
ATOM 738 N N . ALA A 1 97 ? 5.212 -6.312 9.597 1.00 96.12 97 ALA A N 1
ATOM 739 C CA . ALA A 1 97 ? 6.195 -6.020 8.554 1.00 96.12 97 ALA A CA 1
ATOM 740 C C . ALA A 1 97 ? 5.956 -4.654 7.882 1.00 96.12 97 ALA A C 1
ATOM 742 O O . ALA A 1 97 ? 6.898 -4.017 7.412 1.00 96.12 97 ALA A O 1
ATOM 743 N N . VAL A 1 98 ? 4.705 -4.177 7.857 1.00 98.31 98 VAL A N 1
ATOM 744 C CA . VAL A 1 98 ? 4.373 -2.839 7.357 1.00 98.31 98 VAL A CA 1
ATOM 745 C C . VAL A 1 98 ? 4.610 -1.829 8.473 1.00 98.31 98 VAL A C 1
ATOM 747 O O . VAL A 1 98 ? 3.823 -1.745 9.421 1.00 98.31 98 VAL A O 1
ATOM 750 N N . VAL A 1 99 ? 5.699 -1.070 8.353 1.00 98.06 99 VAL A N 1
ATOM 751 C CA . VAL A 1 99 ? 6.084 -0.022 9.303 1.00 98.06 99 VAL A CA 1
ATOM 752 C C . VAL A 1 99 ? 5.967 1.344 8.642 1.00 98.06 99 VAL A C 1
ATOM 754 O O . VAL A 1 99 ? 6.698 1.669 7.710 1.00 98.06 99 VAL A O 1
ATOM 757 N N . ILE A 1 100 ? 5.070 2.180 9.157 1.00 97.00 100 ILE A N 1
ATOM 758 C CA . ILE A 1 100 ? 4.835 3.530 8.656 1.00 97.00 100 ILE A CA 1
ATOM 759 C C . ILE A 1 100 ? 5.423 4.547 9.628 1.00 97.00 100 ILE A C 1
ATOM 761 O O . ILE A 1 100 ? 4.940 4.732 10.744 1.00 97.00 100 ILE A O 1
ATOM 765 N N . ARG A 1 101 ? 6.452 5.258 9.168 1.00 94.75 101 ARG A N 1
ATOM 766 C CA . ARG A 1 101 ? 7.082 6.353 9.911 1.00 94.75 101 ARG A CA 1
ATOM 767 C C . ARG A 1 101 ? 6.491 7.686 9.478 1.00 94.75 101 ARG A C 1
ATOM 769 O O . ARG A 1 101 ? 6.537 8.024 8.294 1.00 94.75 101 ARG A O 1
ATOM 776 N N . SER A 1 102 ? 5.954 8.444 10.427 1.00 90.81 102 SER A N 1
ATOM 777 C CA . SER A 1 102 ? 5.363 9.758 10.179 1.00 90.81 102 SER A CA 1
ATOM 778 C C . SER A 1 102 ? 5.694 10.728 11.307 1.00 90.81 102 SER A C 1
ATOM 780 O O . SER A 1 102 ? 5.511 10.429 12.483 1.00 90.81 102 SER A O 1
ATOM 782 N N . GLU A 1 103 ? 6.104 11.945 10.956 1.00 89.69 103 GLU A N 1
ATOM 783 C CA . GLU A 1 103 ? 6.209 13.040 11.919 1.00 89.69 103 GLU A CA 1
ATOM 784 C C . GLU A 1 103 ? 4.796 13.577 12.204 1.00 89.69 103 GLU A C 1
ATOM 786 O O . GLU A 1 103 ? 4.270 14.406 11.459 1.00 89.69 103 GLU A O 1
ATOM 791 N N . TRP A 1 104 ? 4.132 13.060 13.243 1.00 87.75 104 TRP A N 1
ATOM 792 C CA . TRP A 1 104 ? 2.802 13.545 13.615 1.00 87.75 104 TRP A CA 1
ATOM 793 C C . TRP A 1 104 ? 2.889 14.974 14.151 1.00 87.75 104 TRP A C 1
ATOM 795 O O . TRP A 1 104 ? 3.623 15.256 15.098 1.00 87.75 104 TRP A O 1
ATOM 805 N N . ARG A 1 105 ? 2.106 15.881 13.563 1.00 87.06 105 ARG A N 1
ATOM 806 C CA . ARG A 1 105 ? 2.042 17.289 13.969 1.00 87.06 105 ARG A CA 1
ATOM 807 C C . ARG A 1 105 ? 0.678 17.600 14.574 1.00 87.06 105 ARG A C 1
ATOM 809 O O . ARG A 1 105 ? -0.353 17.255 14.006 1.00 87.06 105 ARG A O 1
ATOM 816 N N . GLY A 1 106 ? 0.684 18.292 15.712 1.00 84.19 106 GLY A N 1
ATOM 817 C CA . GLY A 1 106 ? -0.514 18.565 16.510 1.00 84.19 106 GLY A CA 1
ATOM 818 C C . GLY A 1 106 ? -0.729 17.536 17.621 1.00 84.19 106 GLY A C 1
ATOM 819 O O . GLY A 1 106 ? 0.117 16.678 17.866 1.00 84.19 106 GLY A O 1
ATOM 820 N N . GLY A 1 107 ? -1.858 17.637 18.327 1.00 80.50 107 GLY A N 1
ATOM 821 C CA . GLY A 1 107 ? -2.204 16.670 19.369 1.00 80.50 107 GLY A CA 1
ATOM 822 C C . GLY A 1 107 ? -2.411 15.279 18.756 1.00 80.50 107 GLY A C 1
ATOM 823 O O . GLY A 1 107 ? -3.210 15.166 17.821 1.00 80.50 107 GLY A O 1
ATOM 824 N N . PRO A 1 108 ? -1.716 14.225 19.221 1.00 74.25 108 PRO A N 1
ATOM 825 C CA . PRO A 1 108 ? -1.964 12.879 18.726 1.00 74.25 108 PRO A CA 1
ATOM 826 C C . PRO A 1 108 ? -3.389 12.437 19.098 1.00 74.25 108 PRO A C 1
ATOM 828 O O . PRO A 1 108 ? -3.877 12.792 20.181 1.00 74.25 108 PRO A O 1
ATOM 831 N N . PRO A 1 109 ? -4.078 11.656 18.242 1.00 79.81 109 PRO A N 1
ATOM 832 C CA . PRO A 1 109 ? -5.313 10.997 18.643 1.00 79.81 109 PRO A CA 1
ATOM 833 C C . PRO A 1 109 ? -5.030 10.112 19.861 1.00 79.81 109 PRO A C 1
ATOM 835 O O . PRO A 1 109 ? -3.887 9.734 20.130 1.00 79.81 109 PRO A O 1
ATOM 838 N N . LYS A 1 110 ? -6.067 9.758 20.625 1.00 91.69 110 LYS A N 1
ATOM 839 C CA . LYS A 1 110 ? -5.893 8.846 21.761 1.00 91.69 110 LYS A CA 1
ATOM 840 C C . LYS A 1 110 ? -5.514 7.455 21.242 1.00 91.69 110 LYS A C 1
ATOM 842 O O . LYS A 1 110 ? -6.399 6.659 20.955 1.00 91.69 110 LYS A O 1
ATOM 847 N N . LEU A 1 111 ? -4.215 7.167 21.143 1.00 93.81 111 LEU A N 1
ATOM 848 C CA . LEU A 1 111 ? -3.676 5.933 20.551 1.00 93.81 111 LEU A CA 1
ATOM 849 C C . LEU A 1 111 ? -4.112 4.655 21.283 1.00 93.81 111 LEU A C 1
ATOM 851 O O . LEU A 1 111 ? -4.141 3.593 20.682 1.00 93.81 111 LEU A O 1
ATOM 855 N N . ALA A 1 112 ? -4.504 4.760 22.556 1.00 94.50 112 ALA A N 1
ATOM 856 C CA . ALA A 1 112 ? -5.071 3.651 23.328 1.00 94.50 112 ALA A CA 1
ATOM 857 C C . ALA A 1 112 ? -6.556 3.360 23.016 1.00 94.50 112 ALA A C 1
ATOM 859 O O . ALA A 1 112 ? -7.155 2.500 23.656 1.00 94.50 112 ALA A O 1
ATOM 860 N N . THR A 1 113 ? -7.181 4.097 22.091 1.00 96.19 113 THR A N 1
ATOM 861 C CA . THR A 1 113 ? -8.572 3.846 21.684 1.00 96.19 113 THR A CA 1
ATOM 862 C C . THR A 1 113 ? -8.650 2.500 20.961 1.00 96.19 113 THR A C 1
ATOM 864 O O . THR A 1 113 ? -7.924 2.319 19.983 1.00 96.19 113 THR A O 1
ATOM 867 N N . PRO A 1 114 ? -9.529 1.570 21.382 1.00 96.00 114 PRO A N 1
ATOM 868 C CA . PRO A 1 114 ? -9.771 0.345 20.630 1.00 96.00 114 PRO A CA 1
ATOM 869 C C . PRO A 1 114 ? -10.268 0.671 19.221 1.00 96.00 114 PRO A C 1
ATOM 871 O O . PRO A 1 114 ? -11.281 1.349 19.058 1.00 96.00 114 PRO A O 1
ATOM 874 N N . LEU A 1 115 ? -9.559 0.179 18.209 1.00 97.38 115 LEU A N 1
ATOM 875 C CA . LEU A 1 115 ? -9.907 0.349 16.805 1.00 97.38 115 LEU A CA 1
ATOM 876 C C . LEU A 1 115 ? -10.057 -1.029 16.167 1.00 97.38 115 LEU A C 1
ATOM 878 O O . LEU A 1 115 ? -9.150 -1.855 16.219 1.00 97.38 115 LEU A O 1
ATOM 882 N N . ALA A 1 116 ? -11.214 -1.266 15.563 1.00 96.88 116 ALA A N 1
ATOM 883 C CA . ALA A 1 116 ? -11.509 -2.485 14.831 1.00 96.88 116 ALA A CA 1
ATOM 884 C C . ALA A 1 116 ? -12.226 -2.134 13.530 1.00 96.88 116 ALA A C 1
ATOM 886 O O . ALA A 1 116 ? -12.982 -1.165 13.468 1.00 96.88 116 ALA A O 1
ATOM 887 N N . VAL A 1 117 ? -12.023 -2.954 12.504 1.00 97.12 117 VAL A N 1
ATOM 888 C CA . VAL A 1 117 ? -12.717 -2.844 11.221 1.00 97.12 117 VAL A CA 1
ATOM 889 C C . VAL A 1 117 ? -13.508 -4.130 11.004 1.00 97.12 117 VAL A C 1
ATOM 891 O O . VAL A 1 117 ? -12.931 -5.208 10.853 1.00 97.12 117 VAL A O 1
ATOM 894 N N . ALA A 1 118 ? -14.836 -4.015 11.001 1.00 96.31 118 ALA A N 1
ATOM 895 C CA . ALA A 1 118 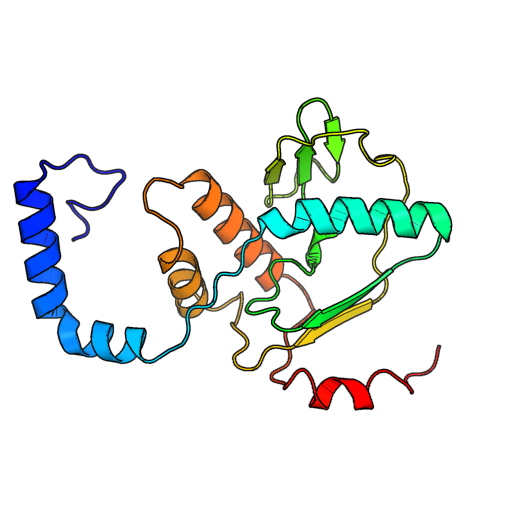? -15.749 -5.147 10.859 1.00 96.31 118 ALA A CA 1
ATOM 896 C C . ALA A 1 118 ? -15.964 -5.553 9.398 1.00 96.31 118 ALA A C 1
ATOM 898 O O . ALA A 1 118 ? -16.175 -6.729 9.106 1.00 96.31 118 ALA A O 1
ATOM 899 N N . ARG A 1 119 ? -15.937 -4.589 8.470 1.00 94.38 119 ARG A N 1
ATOM 900 C CA . ARG A 1 119 ? -16.165 -4.831 7.040 1.00 94.38 119 ARG A CA 1
ATOM 901 C C . ARG A 1 119 ? -15.204 -3.996 6.204 1.00 94.38 119 ARG A C 1
ATOM 903 O O . ARG A 1 119 ? -14.952 -2.836 6.519 1.00 94.38 119 ARG A O 1
ATOM 910 N N . ARG A 1 120 ? -14.684 -4.604 5.137 1.00 94.88 120 ARG A N 1
ATOM 911 C CA . ARG A 1 120 ? -13.826 -3.960 4.136 1.00 94.88 120 ARG A CA 1
ATOM 912 C C . ARG A 1 120 ? -14.393 -4.239 2.753 1.00 94.88 120 ARG A C 1
ATOM 914 O O . ARG A 1 120 ? -14.728 -5.385 2.436 1.00 94.88 120 ARG A O 1
ATOM 921 N N . ARG A 1 121 ? -14.515 -3.183 1.963 1.00 93.50 121 ARG A N 1
ATOM 922 C CA . ARG A 1 121 ? -14.847 -3.204 0.542 1.00 93.50 121 ARG A CA 1
ATOM 923 C C . ARG A 1 121 ? -13.948 -2.203 -0.160 1.00 93.50 121 ARG A C 1
ATOM 925 O O . ARG A 1 121 ? -13.559 -1.195 0.431 1.00 93.50 121 ARG A O 1
ATOM 932 N N . ALA A 1 122 ? -13.618 -2.496 -1.403 1.00 94.50 122 ALA A N 1
ATOM 933 C CA . ALA A 1 122 ? -12.735 -1.664 -2.188 1.00 94.50 122 ALA A CA 1
ATOM 934 C C . ALA A 1 122 ? -13.072 -1.809 -3.660 1.00 94.50 122 ALA A C 1
ATOM 936 O O . ALA A 1 122 ? -13.354 -2.922 -4.101 1.00 94.50 122 ALA A O 1
ATOM 937 N N . CYS A 1 123 ? -12.983 -0.716 -4.406 1.00 94.50 123 CYS A N 1
ATOM 938 C CA . CYS A 1 123 ? -13.107 -0.749 -5.851 1.00 94.50 123 CYS A CA 1
ATOM 939 C C . CYS A 1 123 ? -12.051 0.112 -6.542 1.00 94.50 123 CYS A C 1
ATOM 941 O O . CYS A 1 123 ? -11.509 1.059 -5.966 1.00 94.50 123 CYS A O 1
ATOM 943 N N . ASP A 1 124 ? -11.774 -0.218 -7.796 1.00 94.00 124 ASP A N 1
ATOM 944 C CA . ASP A 1 124 ? -10.957 0.576 -8.706 1.00 94.00 124 ASP A CA 1
ATOM 945 C C . ASP A 1 124 ? -11.413 0.331 -10.155 1.00 94.00 124 ASP A C 1
ATOM 947 O O . ASP A 1 124 ? -11.951 -0.730 -10.468 1.00 94.00 124 ASP A O 1
ATOM 951 N N . LEU A 1 125 ? -11.181 1.286 -11.059 1.00 93.25 125 LEU A N 1
ATOM 952 C CA . LEU A 1 125 ? -11.438 1.088 -12.492 1.00 93.25 125 LEU A CA 1
ATOM 953 C C . LEU A 1 125 ? -10.485 0.043 -13.093 1.00 93.25 125 LEU A C 1
ATOM 955 O O . LEU A 1 125 ? -10.870 -0.723 -13.978 1.00 93.25 125 LEU A O 1
ATOM 959 N N . ASN A 1 126 ? -9.246 0.021 -12.599 1.00 93.12 126 ASN A N 1
ATOM 960 C CA . ASN A 1 126 ? -8.171 -0.870 -13.013 1.00 93.12 126 ASN A CA 1
ATOM 961 C C . ASN A 1 126 ? -7.513 -1.460 -11.753 1.00 93.12 126 ASN A C 1
ATOM 963 O O . ASN A 1 126 ? -6.406 -1.044 -11.391 1.00 93.12 126 ASN A O 1
ATOM 967 N N . PRO A 1 127 ? -8.195 -2.373 -11.033 1.00 95.50 127 PRO A N 1
ATOM 968 C CA . PRO A 1 127 ? -7.652 -2.946 -9.810 1.00 95.50 127 PRO A CA 1
ATOM 969 C C . PRO A 1 127 ? -6.353 -3.691 -10.108 1.00 95.50 127 PRO A C 1
ATOM 971 O O . PRO A 1 127 ? -6.228 -4.372 -11.127 1.00 95.50 127 PRO A O 1
ATOM 974 N N . LEU A 1 128 ? -5.391 -3.545 -9.203 1.00 95.94 128 LEU A N 1
ATOM 975 C CA . LEU A 1 128 ? -4.113 -4.241 -9.272 1.00 95.94 128 LEU A CA 1
ATOM 976 C C . LEU A 1 128 ? -4.148 -5.454 -8.344 1.00 95.94 128 LEU A C 1
ATOM 978 O O . LEU A 1 128 ? -4.713 -5.394 -7.250 1.00 95.94 128 LEU A O 1
ATOM 982 N N . ASP A 1 129 ? -3.525 -6.548 -8.761 1.00 96.81 129 ASP A N 1
ATOM 983 C CA . ASP A 1 129 ? -3.416 -7.747 -7.942 1.00 96.81 129 ASP A CA 1
ATOM 984 C C . ASP A 1 129 ? -2.189 -7.646 -7.028 1.00 96.81 129 ASP A C 1
ATOM 986 O O . ASP A 1 129 ? -1.047 -7.606 -7.485 1.00 96.81 129 ASP A O 1
ATOM 990 N N . ALA A 1 130 ? -2.410 -7.634 -5.712 1.00 96.88 130 ALA A N 1
ATOM 991 C CA . ALA A 1 130 ? -1.322 -7.577 -4.740 1.00 96.88 130 ALA A CA 1
ATOM 992 C C . ALA A 1 130 ? -0.396 -8.813 -4.781 1.00 96.88 130 ALA A C 1
ATOM 994 O O . ALA A 1 130 ? 0.754 -8.743 -4.346 1.00 96.88 130 ALA A O 1
ATOM 995 N N . SER A 1 131 ? -0.871 -9.939 -5.321 1.00 97.00 131 SER A N 1
ATOM 996 C CA . SER A 1 131 ? -0.075 -11.155 -5.514 1.00 97.00 131 SER A CA 1
ATOM 997 C C . SER A 1 131 ? 0.687 -11.194 -6.848 1.00 97.00 131 SER A C 1
ATOM 999 O O . SER A 1 131 ? 1.493 -12.097 -7.068 1.00 97.00 131 SER A O 1
ATOM 1001 N N . SER A 1 132 ? 0.471 -10.211 -7.729 1.00 97.44 132 SER A N 1
ATOM 1002 C CA . SER A 1 132 ? 1.123 -10.113 -9.037 1.00 97.44 132 SER A CA 1
ATOM 1003 C C . SER A 1 132 ? 2.443 -9.351 -8.945 1.00 97.44 132 SER A C 1
ATOM 1005 O O . SER A 1 132 ? 2.477 -8.146 -8.682 1.00 97.44 132 SER A O 1
ATOM 1007 N N . ASP A 1 133 ? 3.546 -10.028 -9.270 1.00 97.06 133 ASP A N 1
ATOM 1008 C CA . ASP A 1 133 ? 4.864 -9.391 -9.374 1.00 97.06 133 ASP A CA 1
ATOM 1009 C C . ASP A 1 133 ? 4.865 -8.252 -1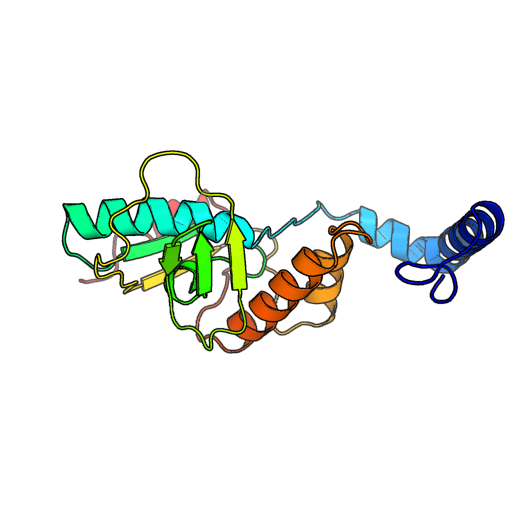0.397 1.00 97.06 133 ASP A C 1
ATOM 1011 O O . ASP A 1 133 ? 5.500 -7.220 -10.188 1.00 97.06 133 ASP A O 1
ATOM 1015 N N . ARG A 1 134 ? 4.116 -8.398 -11.496 1.00 95.00 134 ARG A N 1
ATOM 1016 C CA . ARG A 1 134 ? 4.001 -7.355 -12.523 1.00 95.00 134 ARG A CA 1
ATOM 1017 C C . ARG A 1 134 ? 3.356 -6.090 -11.960 1.00 95.00 134 ARG A C 1
ATOM 1019 O O . ARG A 1 134 ? 3.850 -4.992 -12.218 1.00 95.00 134 ARG A O 1
ATOM 1026 N N . ASP A 1 135 ? 2.278 -6.239 -11.199 1.00 95.75 135 ASP A N 1
ATOM 1027 C CA . ASP A 1 135 ? 1.545 -5.103 -10.639 1.00 95.75 135 ASP A CA 1
ATOM 1028 C C . ASP A 1 135 ? 2.323 -4.450 -9.495 1.00 95.75 135 ASP A C 1
ATOM 1030 O O . ASP A 1 135 ? 2.376 -3.220 -9.404 1.00 95.75 135 ASP A O 1
ATOM 1034 N N . ARG A 1 136 ? 3.029 -5.259 -8.695 1.00 96.88 136 ARG A N 1
ATOM 1035 C CA . ARG A 1 136 ? 4.005 -4.773 -7.716 1.00 96.88 136 ARG A CA 1
ATOM 1036 C C . ARG A 1 136 ? 5.076 -3.918 -8.382 1.00 96.88 136 ARG A C 1
ATOM 1038 O O . ARG A 1 136 ? 5.256 -2.764 -8.000 1.00 96.88 136 ARG A O 1
ATOM 1045 N N . GLN A 1 137 ? 5.753 -4.443 -9.406 1.00 94.25 137 GLN A N 1
ATOM 1046 C CA . GLN A 1 137 ? 6.802 -3.705 -10.118 1.00 94.25 137 GLN A CA 1
ATOM 1047 C C . GLN A 1 137 ? 6.267 -2.417 -10.754 1.00 94.25 137 GLN A C 1
ATOM 1049 O O . GLN A 1 137 ? 6.944 -1.388 -10.724 1.00 94.25 137 GLN A O 1
ATOM 1054 N N . ARG A 1 138 ? 5.027 -2.432 -11.259 1.00 93.75 138 ARG A N 1
ATOM 1055 C CA . ARG A 1 138 ? 4.356 -1.226 -11.753 1.00 93.75 138 ARG A CA 1
ATOM 1056 C C . ARG A 1 138 ? 4.238 -0.160 -10.665 1.00 93.75 138 ARG A C 1
ATOM 1058 O O . ARG A 1 138 ? 4.677 0.966 -10.887 1.00 93.75 138 ARG A O 1
ATOM 1065 N N . VAL A 1 139 ? 3.707 -0.491 -9.488 1.00 95.25 139 VAL A N 1
ATOM 1066 C CA . VAL A 1 139 ? 3.569 0.490 -8.395 1.00 95.25 139 VAL A CA 1
ATOM 1067 C C . VAL A 1 139 ? 4.933 0.989 -7.913 1.00 95.25 139 VAL A C 1
ATOM 1069 O O . VAL A 1 139 ? 5.105 2.194 -7.719 1.00 95.25 139 VAL A O 1
ATOM 1072 N N . LEU A 1 140 ? 5.916 0.094 -7.782 1.00 94.81 140 LEU A N 1
ATOM 1073 C CA . LEU A 1 140 ? 7.277 0.457 -7.376 1.00 94.81 140 LEU A CA 1
ATOM 1074 C C . LEU A 1 140 ? 7.969 1.385 -8.383 1.00 94.81 140 LEU A C 1
ATOM 1076 O O . LEU A 1 140 ? 8.726 2.261 -7.973 1.00 94.81 140 LEU A O 1
ATOM 1080 N N . SER A 1 141 ? 7.668 1.273 -9.681 1.00 92.94 141 SER A N 1
ATOM 1081 C CA . SER A 1 141 ? 8.240 2.151 -10.716 1.00 92.94 141 SER A CA 1
ATOM 1082 C C . SER A 1 141 ? 7.870 3.635 -10.553 1.00 92.94 141 SER A C 1
ATOM 1084 O O . SER A 1 141 ? 8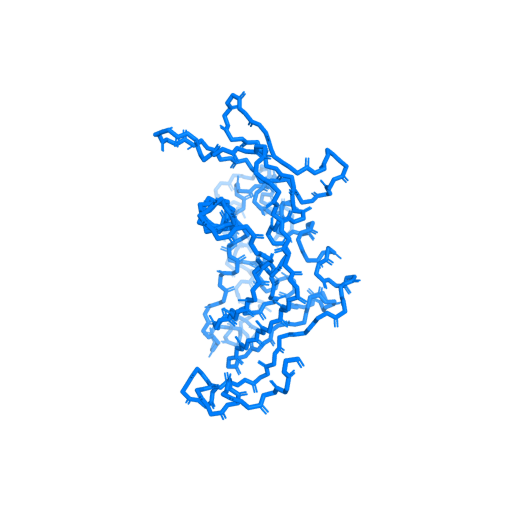.554 4.501 -11.096 1.00 92.94 141 SER A O 1
ATOM 1086 N N . TYR A 1 142 ? 6.812 3.942 -9.792 1.00 93.62 142 TYR A N 1
ATOM 1087 C CA . TYR A 1 142 ? 6.399 5.314 -9.476 1.00 93.62 142 TYR A CA 1
ATOM 1088 C C . TYR A 1 142 ? 7.038 5.861 -8.187 1.00 93.62 142 TYR A C 1
ATOM 1090 O O . TYR A 1 142 ? 6.692 6.957 -7.728 1.00 93.62 142 TYR A O 1
ATOM 1098 N N . ILE A 1 143 ? 7.950 5.105 -7.574 1.00 93.81 143 ILE A N 1
ATOM 1099 C CA . ILE A 1 143 ? 8.743 5.530 -6.425 1.00 93.81 143 ILE A CA 1
ATOM 1100 C C . ILE A 1 143 ? 10.121 5.964 -6.922 1.00 93.81 143 ILE A C 1
ATOM 1102 O O . ILE A 1 143 ? 10.763 5.278 -7.714 1.00 93.81 143 ILE A O 1
ATOM 1106 N N . TRP A 1 144 ? 10.579 7.126 -6.457 1.00 91.50 144 TRP A N 1
ATOM 1107 C CA . TRP A 1 144 ? 11.901 7.619 -6.821 1.00 91.50 144 TRP A CA 1
ATOM 1108 C C . TRP A 1 144 ? 13.003 6.696 -6.275 1.00 91.50 144 TRP A C 1
ATOM 1110 O O . TRP A 1 144 ? 12.868 6.182 -5.161 1.00 91.50 144 TRP A O 1
ATOM 1120 N N . PRO A 1 145 ? 14.106 6.502 -7.019 1.00 86.69 145 PRO A N 1
ATOM 1121 C CA . PRO A 1 145 ? 15.161 5.551 -6.659 1.00 86.69 145 PRO A CA 1
ATOM 1122 C C . PRO A 1 145 ? 15.860 5.838 -5.320 1.00 86.69 145 PRO A C 1
ATOM 1124 O O . PRO A 1 145 ? 16.452 4.940 -4.731 1.00 86.69 145 PRO A O 1
ATOM 1127 N N . ASP A 1 146 ? 15.820 7.077 -4.837 1.00 88.50 146 ASP A N 1
ATOM 1128 C CA . ASP A 1 146 ? 16.384 7.512 -3.556 1.00 88.50 146 ASP A CA 1
ATOM 1129 C C . ASP A 1 146 ? 15.439 7.278 -2.363 1.00 88.50 146 ASP A C 1
ATOM 1131 O O . ASP A 1 146 ? 15.821 7.479 -1.211 1.00 88.50 146 ASP A O 1
ATOM 1135 N N . GLN A 1 147 ? 14.210 6.813 -2.605 1.00 92.44 147 GLN A N 1
ATOM 1136 C CA . GLN A 1 147 ? 13.198 6.571 -1.577 1.00 92.44 147 GLN A CA 1
ATOM 1137 C C . GLN A 1 147 ? 13.159 5.098 -1.139 1.00 92.44 147 GLN A C 1
ATOM 1139 O O . GLN A 1 147 ? 12.083 4.500 -1.089 1.00 92.44 147 GLN A O 1
ATOM 1144 N N . SER A 1 148 ? 14.306 4.507 -0.784 1.00 92.62 148 SER A N 1
ATOM 1145 C CA . SER A 1 148 ? 14.402 3.081 -0.407 1.00 92.62 148 SER A CA 1
ATOM 1146 C C . SER A 1 148 ? 13.428 2.685 0.708 1.00 92.62 148 SER A C 1
ATOM 1148 O O . SER A 1 148 ? 12.697 1.713 0.567 1.00 92.62 148 SER A O 1
ATOM 1150 N N . ALA A 1 149 ? 13.298 3.506 1.754 1.00 93.12 149 ALA A N 1
ATOM 1151 C CA . ALA A 1 149 ? 12.347 3.256 2.840 1.00 93.12 149 ALA A CA 1
ATOM 1152 C C . ALA A 1 149 ? 10.882 3.197 2.356 1.00 93.12 149 ALA A C 1
ATOM 1154 O O . ALA A 1 149 ? 10.055 2.476 2.915 1.00 93.12 149 ALA A O 1
ATOM 1155 N N . ARG A 1 150 ? 10.539 3.959 1.306 1.00 94.75 150 ARG A N 1
ATOM 1156 C CA . ARG A 1 150 ? 9.205 3.926 0.692 1.00 94.75 150 ARG A CA 1
ATOM 1157 C C . ARG A 1 150 ? 9.015 2.659 -0.138 1.00 94.75 150 ARG A C 1
ATOM 1159 O O . ARG A 1 150 ? 7.921 2.103 -0.098 1.00 94.75 150 ARG A O 1
ATOM 1166 N N . VAL A 1 151 ? 10.051 2.207 -0.851 1.00 95.56 151 VAL A N 1
ATOM 1167 C CA . VAL A 1 151 ? 10.053 0.915 -1.561 1.00 95.56 151 VAL A CA 1
ATOM 1168 C C . VAL A 1 151 ? 9.817 -0.218 -0.567 1.00 95.56 151 VAL A C 1
ATOM 1170 O O . VAL A 1 151 ? 8.825 -0.923 -0.708 1.00 95.56 151 VAL A O 1
ATOM 1173 N N . GLU A 1 152 ? 10.620 -0.297 0.497 1.00 95.88 152 GLU A N 1
ATOM 1174 C CA . GLU A 1 152 ? 10.512 -1.323 1.546 1.00 95.88 152 GLU A CA 1
ATOM 1175 C C . GLU A 1 152 ? 9.108 -1.363 2.171 1.00 95.88 152 GLU A C 1
ATOM 1177 O O . GLU A 1 152 ? 8.485 -2.418 2.267 1.00 95.88 152 GLU A O 1
ATOM 1182 N N . THR A 1 153 ? 8.563 -0.195 2.539 1.00 97.56 153 THR A N 1
ATOM 1183 C CA . THR A 1 153 ? 7.205 -0.102 3.110 1.00 97.56 153 THR A CA 1
ATOM 1184 C C . THR A 1 153 ? 6.140 -0.564 2.111 1.00 97.56 153 THR A C 1
ATOM 1186 O O . THR A 1 153 ? 5.157 -1.197 2.494 1.00 97.56 153 THR A O 1
ATOM 1189 N N . THR A 1 154 ? 6.315 -0.243 0.826 1.00 97.69 154 THR A N 1
ATOM 1190 C CA . THR A 1 154 ? 5.366 -0.614 -0.232 1.00 97.69 154 THR A CA 1
ATOM 1191 C C . THR A 1 154 ? 5.416 -2.112 -0.511 1.00 97.69 154 THR A C 1
ATOM 1193 O O . THR A 1 154 ? 4.366 -2.739 -0.601 1.00 97.69 154 THR A O 1
ATOM 1196 N N . GLU A 1 155 ? 6.608 -2.706 -0.587 1.00 97.81 155 GLU A N 1
ATOM 1197 C CA . GLU A 1 155 ? 6.785 -4.153 -0.744 1.00 97.81 155 GLU A CA 1
ATOM 1198 C C . GLU A 1 155 ? 6.164 -4.927 0.420 1.00 97.81 155 GLU A C 1
ATOM 1200 O O . GLU A 1 155 ? 5.378 -5.845 0.186 1.00 97.81 155 GLU A O 1
ATOM 1205 N N . ALA A 1 156 ? 6.414 -4.499 1.660 1.00 98.38 156 ALA A N 1
ATOM 1206 C CA . ALA A 1 156 ? 5.798 -5.108 2.835 1.00 98.38 156 ALA A CA 1
ATOM 1207 C C . ALA A 1 156 ? 4.263 -5.007 2.801 1.00 98.38 156 ALA A C 1
ATOM 1209 O O . ALA A 1 156 ? 3.565 -5.948 3.181 1.00 98.38 156 ALA A O 1
ATOM 1210 N N . ALA A 1 157 ? 3.715 -3.880 2.332 1.00 98.25 157 ALA A N 1
ATOM 1211 C CA . ALA A 1 157 ? 2.270 -3.710 2.202 1.00 98.25 157 ALA A CA 1
ATOM 1212 C C . ALA A 1 157 ? 1.672 -4.612 1.115 1.00 98.25 157 ALA A C 1
ATOM 1214 O O . ALA A 1 157 ? 0.561 -5.112 1.290 1.00 98.25 157 ALA A O 1
ATOM 1215 N N . PHE A 1 158 ? 2.394 -4.848 0.016 1.00 98.19 158 PHE A N 1
ATOM 1216 C CA . PHE A 1 158 ? 1.992 -5.824 -0.995 1.00 98.19 158 PHE A CA 1
ATOM 1217 C C . PHE A 1 158 ? 1.978 -7.247 -0.425 1.00 98.19 158 PHE A C 1
ATOM 1219 O O . PHE A 1 158 ? 0.998 -7.960 -0.625 1.00 98.19 158 PHE A O 1
ATOM 1226 N N . ASP A 1 159 ? 3.014 -7.641 0.322 1.00 98.31 159 ASP A N 1
ATOM 1227 C CA . ASP A 1 159 ? 3.075 -8.961 0.970 1.00 98.31 159 ASP A CA 1
ATOM 1228 C C . ASP A 1 159 ? 1.912 -9.153 1.944 1.00 98.31 159 ASP A C 1
ATOM 1230 O O . ASP A 1 159 ? 1.226 -10.177 1.917 1.00 98.31 159 ASP A O 1
ATOM 1234 N N . PHE A 1 160 ? 1.643 -8.130 2.760 1.00 98.12 160 PHE A N 1
ATOM 1235 C CA . PHE A 1 160 ? 0.492 -8.115 3.648 1.00 98.12 160 PHE A CA 1
ATOM 1236 C C . PHE A 1 160 ? -0.813 -8.262 2.857 1.00 98.12 160 PHE A C 1
ATOM 1238 O O . PHE A 1 160 ? -1.584 -9.176 3.131 1.00 98.12 160 PHE A O 1
ATOM 1245 N N . ALA A 1 161 ? -1.055 -7.415 1.851 1.00 97.69 161 ALA A N 1
ATOM 1246 C CA . ALA A 1 161 ? -2.297 -7.412 1.078 1.00 97.69 161 ALA A CA 1
ATOM 1247 C C . ALA A 1 161 ? -2.528 -8.724 0.305 1.00 97.69 161 ALA A C 1
ATOM 1249 O O . ALA A 1 161 ? -3.665 -9.195 0.240 1.00 97.69 161 ALA A O 1
ATOM 1250 N N . ALA A 1 162 ? -1.472 -9.352 -0.219 1.00 97.62 162 ALA A N 1
ATOM 1251 C CA . ALA A 1 162 ? -1.547 -10.642 -0.906 1.00 97.62 162 ALA A CA 1
ATOM 1252 C C . ALA A 1 162 ? -2.021 -11.781 0.017 1.00 97.62 162 ALA A C 1
ATOM 1254 O O . ALA A 1 162 ? -2.708 -12.699 -0.434 1.00 97.62 162 ALA A O 1
ATOM 1255 N N . GLY A 1 163 ? -1.693 -11.711 1.312 1.00 97.31 163 GLY A N 1
ATOM 1256 C CA . GLY A 1 163 ? -2.115 -12.684 2.324 1.00 97.31 163 GLY A CA 1
ATOM 1257 C C . GLY A 1 163 ? -3.545 -12.497 2.842 1.00 97.31 163 GLY A C 1
ATOM 1258 O O . GLY A 1 163 ? -4.024 -13.318 3.625 1.00 97.31 163 GLY A O 1
ATOM 1259 N N . MET A 1 164 ? -4.238 -11.431 2.437 1.00 96.62 164 MET A N 1
ATOM 1260 C CA . MET A 1 164 ? -5.539 -11.070 2.999 1.00 96.62 164 MET A CA 1
ATOM 1261 C C . MET A 1 164 ? -6.714 -11.652 2.201 1.00 96.62 164 MET A C 1
ATOM 1263 O O . MET A 1 164 ? -6.617 -11.881 0.991 1.00 96.62 164 MET A O 1
ATOM 1267 N N . PRO A 1 165 ? -7.871 -11.878 2.854 1.00 94.25 165 PRO A N 1
ATOM 1268 C CA . PRO A 1 165 ? -9.042 -12.458 2.196 1.00 94.25 165 PRO A CA 1
ATOM 1269 C C . PRO A 1 165 ? -9.839 -11.446 1.361 1.00 94.25 165 PRO A C 1
ATOM 1271 O O . PRO A 1 165 ? -10.731 -11.842 0.616 1.00 94.25 165 PRO A O 1
ATOM 1274 N N . TRP A 1 166 ? -9.573 -10.144 1.497 1.00 91.81 166 TRP A N 1
ATOM 1275 C CA . TRP A 1 166 ? -10.273 -9.114 0.731 1.00 91.81 166 TRP A CA 1
ATOM 1276 C C . TRP A 1 166 ? -9.671 -8.929 -0.662 1.00 91.81 166 TRP A C 1
ATOM 1278 O O . TRP A 1 166 ? -8.525 -9.291 -0.932 1.00 91.81 166 TRP A O 1
ATOM 1288 N N . ARG A 1 167 ? -10.472 -8.369 -1.566 1.00 91.25 167 ARG A N 1
ATOM 1289 C CA . ARG A 1 167 ? -10.102 -8.064 -2.950 1.00 91.25 167 ARG A CA 1
ATOM 1290 C C . ARG A 1 167 ? -10.593 -6.665 -3.305 1.00 91.25 167 ARG A C 1
ATOM 1292 O O . ARG A 1 167 ? -11.550 -6.183 -2.699 1.00 91.25 167 ARG A O 1
ATOM 1299 N N .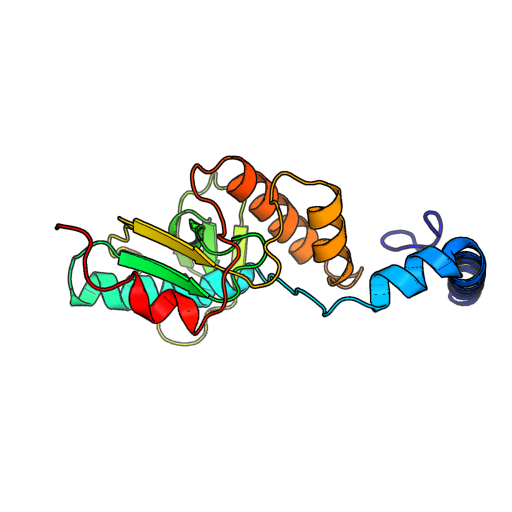 VAL A 1 168 ? -9.920 -6.036 -4.265 1.00 95.56 168 VAL A N 1
ATOM 1300 C CA . VAL A 1 168 ? -10.385 -4.795 -4.890 1.00 95.56 168 VAL A CA 1
ATOM 1301 C C . VAL A 1 168 ? -11.229 -5.174 -6.097 1.00 95.56 168 VAL A C 1
ATOM 1303 O O . VAL A 1 168 ? -10.758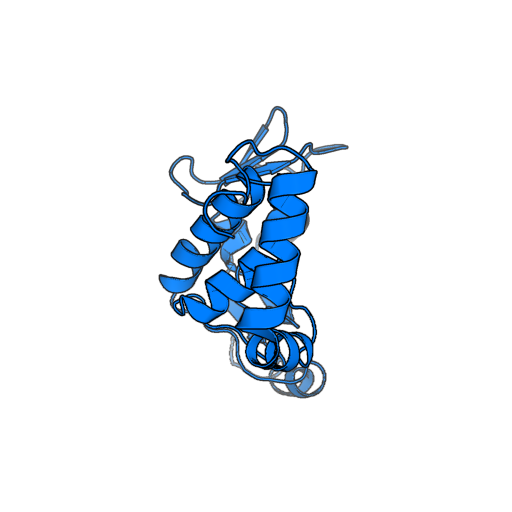 -5.865 -6.998 1.00 95.56 168 VAL A O 1
ATOM 1306 N N . GLU A 1 169 ? -12.490 -4.771 -6.084 1.00 94.88 169 GLU A N 1
ATOM 1307 C CA . GLU A 1 169 ? -13.441 -5.053 -7.152 1.00 94.88 169 GLU A CA 1
ATOM 1308 C C . GLU A 1 169 ? -13.207 -4.104 -8.334 1.00 94.88 169 GLU A C 1
ATOM 1310 O O . GLU A 1 169 ? -12.882 -2.928 -8.154 1.00 94.88 169 GLU A O 1
ATOM 1315 N N . GLN A 1 170 ? -13.365 -4.606 -9.560 1.00 94.75 170 GLN A N 1
ATOM 1316 C CA . GLN A 1 170 ? -13.318 -3.744 -10.735 1.00 94.75 170 GLN A CA 1
ATOM 1317 C C . GLN A 1 170 ? -14.659 -3.023 -10.884 1.00 94.75 170 GLN A C 1
ATOM 1319 O O . GLN A 1 170 ? -15.637 -3.629 -11.322 1.00 94.75 170 GLN A O 1
ATOM 1324 N N . ALA A 1 171 ? -14.713 -1.742 -10.525 1.00 91.69 171 ALA A N 1
ATOM 1325 C CA . ALA A 1 171 ? -15.936 -0.952 -10.611 1.00 91.69 171 ALA A CA 1
ATOM 1326 C C . ALA A 1 171 ? -15.665 0.555 -10.719 1.00 91.69 171 ALA A C 1
ATOM 1328 O O . ALA A 1 171 ? -14.632 1.071 -10.293 1.00 91.69 171 ALA A O 1
ATOM 1329 N N . ASP A 1 172 ? -16.647 1.268 -11.272 1.00 86.81 172 ASP A N 1
ATOM 1330 C CA . ASP A 1 172 ? -16.698 2.729 -11.255 1.00 86.81 172 ASP A CA 1
ATOM 1331 C C . ASP A 1 172 ? -17.263 3.222 -9.910 1.00 86.81 172 ASP A C 1
ATOM 1333 O O . ASP A 1 172 ? -18.255 2.694 -9.397 1.00 86.81 172 ASP A O 1
ATOM 1337 N N . ALA A 1 173 ? -16.678 4.291 -9.369 1.00 77.69 173 ALA A N 1
ATOM 1338 C CA . ALA A 1 173 ? -17.152 4.986 -8.174 1.00 77.69 173 ALA A CA 1
ATOM 1339 C C . ALA A 1 173 ? -18.650 5.364 -8.224 1.00 77.69 173 ALA A C 1
ATOM 1341 O O . ALA A 1 173 ? -19.335 5.349 -7.199 1.00 77.69 173 ALA A O 1
ATOM 1342 N N . ALA A 1 174 ? -19.173 5.714 -9.401 1.00 73.12 174 ALA A N 1
ATOM 1343 C CA . ALA A 1 174 ? -20.576 6.048 -9.616 1.00 73.12 174 ALA A CA 1
ATOM 1344 C C . ALA A 1 174 ? -21.495 4.813 -9.577 1.00 73.12 174 ALA A C 1
ATOM 1346 O O . ALA A 1 174 ? -22.651 4.938 -9.167 1.00 73.12 174 ALA A O 1
ATOM 1347 N N . ALA A 1 175 ? -20.992 3.633 -9.956 1.00 66.06 175 ALA A N 1
ATOM 1348 C CA . ALA A 1 175 ? -21.745 2.379 -9.927 1.00 66.06 175 ALA A CA 1
ATOM 1349 C C . ALA A 1 175 ? -21.881 1.816 -8.497 1.00 66.06 175 ALA A C 1
ATOM 1351 O O . ALA A 1 175 ? -22.930 1.277 -8.140 1.00 66.06 175 ALA A O 1
ATOM 1352 N N . GLU A 1 176 ? -20.875 2.029 -7.643 1.00 60.19 176 GLU A N 1
ATOM 1353 C CA . GLU A 1 176 ? -20.852 1.556 -6.246 1.00 60.19 176 GLU A CA 1
ATOM 1354 C C . GLU A 1 176 ? -21.932 2.172 -5.341 1.00 60.19 176 GLU A C 1
ATOM 1356 O O . GLU A 1 176 ? -22.327 1.580 -4.333 1.00 60.19 176 GLU A O 1
ATOM 1361 N N . ARG A 1 177 ? -22.490 3.339 -5.703 1.00 54.34 177 ARG A N 1
ATOM 1362 C CA . ARG A 1 177 ? -23.564 3.983 -4.919 1.00 54.34 177 ARG A CA 1
ATOM 1363 C C . ARG A 1 177 ? -24.819 3.114 -4.757 1.00 54.34 177 ARG A C 1
ATOM 1365 O O . ARG A 1 177 ? -25.594 3.371 -3.839 1.00 54.34 177 ARG A O 1
ATOM 1372 N N . LEU A 1 178 ? -25.037 2.119 -5.622 1.00 46.72 178 LEU A N 1
ATOM 1373 C CA . LEU A 1 178 ? -26.267 1.317 -5.659 1.00 46.72 178 LEU A CA 1
ATOM 1374 C C . LEU A 1 178 ? -26.211 0.013 -4.843 1.00 46.72 178 LEU A C 1
ATOM 1376 O O . LEU A 1 178 ? -27.267 -0.547 -4.559 1.00 46.72 178 LEU A O 1
ATOM 1380 N N . LEU A 1 179 ? -25.031 -0.452 -4.416 1.00 50.72 179 LEU A N 1
ATOM 1381 C CA . LEU A 1 179 ? -24.883 -1.705 -3.651 1.00 50.72 179 LEU A CA 1
ATOM 1382 C C . LEU A 1 179 ? -24.724 -1.488 -2.135 1.00 50.72 179 LEU A C 1
ATOM 1384 O O . LEU A 1 179 ? -24.812 -2.436 -1.355 1.00 50.72 179 LEU A O 1
ATOM 1388 N N . TRP A 1 180 ? -24.545 -0.237 -1.703 1.00 57.25 180 TRP A N 1
ATOM 1389 C CA . TRP A 1 180 ? -24.277 0.122 -0.306 1.00 57.25 180 TRP A CA 1
ATOM 1390 C C . TRP A 1 180 ? -25.497 0.132 0.623 1.00 57.25 180 TRP A C 1
ATOM 1392 O O . TRP A 1 180 ? -25.332 0.175 1.841 1.00 57.25 180 TRP A O 1
ATOM 1402 N N . THR A 1 181 ? -26.722 0.093 0.094 1.00 50.97 181 THR A N 1
ATOM 1403 C CA . THR A 1 181 ? -27.926 0.373 0.892 1.00 50.97 181 THR A CA 1
ATOM 1404 C C . THR A 1 181 ? -28.689 -0.846 1.419 1.00 50.97 181 THR A C 1
ATOM 1406 O O . THR A 1 181 ? -29.580 -0.638 2.235 1.00 50.97 181 THR A O 1
ATOM 1409 N N . LEU A 1 182 ? -28.398 -2.098 1.027 1.00 41.72 182 LEU A N 1
ATOM 1410 C CA . LEU A 1 182 ? -29.315 -3.226 1.316 1.00 41.72 182 LEU A CA 1
ATOM 1411 C C . LEU A 1 182 ? -28.652 -4.597 1.595 1.00 41.72 182 LEU A C 1
ATOM 1413 O O . LEU A 1 182 ? -29.124 -5.626 1.116 1.00 41.72 182 LEU A O 1
ATOM 1417 N N . GLY A 1 183 ? -27.586 -4.659 2.396 1.00 44.22 183 GLY A N 1
ATOM 1418 C CA . GLY A 1 183 ? -27.133 -5.929 2.995 1.00 44.22 183 GLY A CA 1
ATOM 1419 C C . GLY A 1 183 ? -27.603 -6.035 4.450 1.00 44.22 183 GLY A C 1
ATOM 1420 O O . GLY A 1 183 ? -27.372 -5.073 5.182 1.00 44.22 183 GLY A O 1
ATOM 1421 N N . PRO A 1 184 ? -28.246 -7.135 4.901 1.00 41.81 184 PRO A N 1
ATOM 1422 C CA . PRO A 1 184 ? -28.828 -7.191 6.239 1.00 41.81 184 PRO A CA 1
ATOM 1423 C C . PRO A 1 184 ? -27.753 -7.037 7.326 1.00 41.81 184 PRO A C 1
ATOM 1425 O O . PRO A 1 184 ? -26.622 -7.526 7.186 1.00 41.81 184 PRO A O 1
ATOM 1428 N N . MET A 1 185 ? -28.132 -6.291 8.369 1.00 39.00 185 MET A N 1
ATOM 1429 C CA . MET A 1 185 ? -27.385 -6.139 9.620 1.00 39.00 185 MET A CA 1
ATOM 1430 C C . MET A 1 185 ? -27.226 -7.480 10.327 1.00 39.00 185 MET A C 1
ATOM 1432 O O . MET A 1 185 ? -28.218 -8.242 10.358 1.00 39.00 185 MET A O 1
#

Sequence (185 aa):
MQEAYPPKQSDREALWLALARTIVSHDAFLHDYLDSAPQTNEVRRSSALLGGGLIIAREFGLPLSLLEIGASAGLNLGFEQYHYELGTAAYGQADSAVVIRSEWRGGPPKLATPLAVARRRACDLNPLDASSDRDRQRVLSYIWPDQSARVETTEAAFDFAAGMPWRVEQADAAAERLLWTLGPM

pLDDT: mean 90.81, std 11.39, range [39.0, 98.38]

Secondary structure (DSSP, 8-state):
-TTTSTTS---HHHHHHHHHHHHHHTHHHHHHHHTS------GGGHHHHHHHHHHHHHHH-S-EEEEEET-TT-TTTTGGGSEEE-SS-EES-TT-S-EEE----SSPP-TTS---EEEEEEEESSPPPTT-HHHHHHHHTTS-TT-HHHHHHHHHHHHHHHTSS---EE--TTTGGGTTT-S--

Foldseek 3Di:
DVCPFPPHDDDPVVNVVVVVVCCVVCVVVVVVLVVDDAQQQQLLVLVVVLQVQLVVCVVPVDEAADEAEQCAQVLNQCSQQAWEDQPVDIAHDPPQQQYHYHPHPDDGRPRPRDYHHPHYAYERQHHAHLPDPVSLVRNLVPDDSVPVVSNSNSNSSSVVSNPDPDGYHNDDPVVVVPPPPDDDD